Protein AF-R6WB51-F1 (afdb_monomer_lite)

Secondary structure (DSSP, 8-state):
--S-HHHHHHHHHHHHHHHHTT-SSS------PEEPTTHHHHHTTT--EEEETTTTEEEE-TTS-GGGHHHHHHHHHHHHTT--SHHHHHHHHHHHHHT-S-HHHHHHHHHHHHHHHHHHHHHH-HHHHHHHHHHTS-HHHHHHHHHHHHHHHTTSS-S-TTHHHHHHHHHHHHTT---TTTHHHHHHHHHHHHHHHH--

Foldseek 3Di:
DVDDLQVLLVQLLVLQVQLCVVDDLWDRDRDRAAEDPCLVVCVLLVDQWDQDPVVLHTYGRPLADPLQGLLSSQLSVRVSRVPQASLVSLLRSLSSQCSGPDVSSNSSSCLVLVVLLLVVCCVVPVVVSVVCVPPPDDPVSVVVVVVNVVSCPVSPDDDDPPPSCVCSVVVCVVSVVDDPPPSSVSSNVSVVVVVVVVVD

pLDDT: mean 85.46, std 18.03, range [28.81, 98.38]

Radius of gyration: 16.92 Å; chains: 1; bounding box: 44×40×45 Å

Sequence (200 aa):
MPCDYGTMATLINDAFDSYASGVDYISSFRSSPKPIALSEPMTYTHISGVYSFFTGEANINVNYPDFIVPFTMAHEMSHQRGIAREEEANMVAFLVCLNSNNPYVRYSGLSNVLSYVNSALYRADKELYKRFRNYYYPSELAKENSAYSLFFDKYRENVANNVTNAVNNSFLQSQGQSQGTKSYGLVVDLTVSYYKSLTQ

Structure (mmCIF, N/CA/C/O backbone):
data_AF-R6WB51-F1
#
_entry.id   AF-R6WB51-F1
#
loop_
_atom_site.group_PDB
_atom_site.id
_atom_site.type_symbol
_atom_site.label_atom_id
_atom_site.label_alt_id
_atom_site.label_comp_id
_atom_site.label_asym_id
_atom_site.label_entity_id
_atom_site.label_seq_id
_atom_site.pdbx_PDB_ins_code
_atom_site.Cartn_x
_atom_site.Cartn_y
_atom_site.Cartn_z
_atom_site.occupancy
_atom_site.B_iso_or_equiv
_atom_site.auth_seq_id
_atom_site.auth_comp_id
_atom_site.auth_asym_id
_atom_site.auth_atom_id
_atom_site.pdbx_PDB_model_num
ATOM 1 N N . MET A 1 1 ? -2.615 13.145 -6.582 1.00 73.94 1 MET A N 1
ATOM 2 C CA . MET A 1 1 ? -3.660 12.316 -5.949 1.00 73.94 1 MET A CA 1
ATOM 3 C C . MET A 1 1 ? -4.994 12.731 -6.547 1.00 73.94 1 MET A C 1
ATOM 5 O O . MET A 1 1 ? -5.157 13.928 -6.771 1.00 73.94 1 MET A O 1
ATOM 9 N N . PRO A 1 2 ? -5.932 11.813 -6.837 1.00 86.38 2 PRO A N 1
ATOM 10 C CA . PRO A 1 2 ? -7.214 12.159 -7.466 1.00 86.38 2 PRO A CA 1
ATOM 11 C C . PRO A 1 2 ? -8.190 12.894 -6.533 1.00 86.38 2 PRO A C 1
ATOM 13 O O . PRO A 1 2 ? -9.202 13.409 -6.996 1.00 86.38 2 PRO A O 1
ATOM 16 N N . CYS A 1 3 ? -7.907 12.932 -5.232 1.00 92.00 3 CYS A N 1
ATOM 17 C CA . CYS A 1 3 ? -8.676 13.651 -4.222 1.00 92.00 3 CYS A CA 1
ATOM 18 C C . CYS A 1 3 ? -7.742 14.199 -3.136 1.00 92.00 3 CYS A C 1
ATOM 20 O O . CYS A 1 3 ? -6.545 13.897 -3.126 1.00 92.00 3 CYS A O 1
ATOM 22 N N . ASP A 1 4 ? -8.284 14.998 -2.218 1.00 94.88 4 ASP A N 1
ATOM 23 C CA . ASP A 1 4 ? -7.558 15.426 -1.026 1.00 94.88 4 ASP A CA 1
ATOM 24 C C . ASP A 1 4 ? -7.334 14.259 -0.044 1.00 94.88 4 ASP A C 1
ATOM 26 O O . ASP A 1 4 ? -7.953 13.194 -0.131 1.00 94.88 4 ASP A O 1
ATOM 30 N N . TYR A 1 5 ? -6.431 14.479 0.911 1.00 95.00 5 TYR A N 1
ATOM 31 C CA . TYR A 1 5 ? -6.014 13.473 1.885 1.00 95.00 5 TYR A CA 1
ATOM 32 C C . TYR A 1 5 ? -7.160 13.003 2.800 1.00 95.00 5 TYR A C 1
ATOM 34 O O . TYR A 1 5 ? -7.243 11.818 3.119 1.00 95.00 5 TYR A O 1
ATOM 42 N N . GLY A 1 6 ? -8.062 13.906 3.204 1.00 96.38 6 GLY A N 1
ATOM 43 C CA . GLY A 1 6 ? -9.206 13.562 4.050 1.00 96.38 6 GLY A CA 1
ATOM 44 C C . GLY A 1 6 ? -10.206 12.682 3.306 1.00 96.38 6 GLY A C 1
ATOM 45 O O . GLY A 1 6 ? -10.645 11.660 3.831 1.00 96.38 6 GLY A O 1
ATOM 46 N N . THR A 1 7 ? -10.487 13.016 2.045 1.00 97.06 7 THR A N 1
ATOM 47 C CA . THR A 1 7 ? -11.290 12.165 1.158 1.00 97.06 7 THR A CA 1
ATOM 48 C C . THR A 1 7 ? -10.642 10.794 0.963 1.00 97.06 7 THR A C 1
ATOM 50 O O . THR A 1 7 ? -11.336 9.782 1.047 1.00 97.06 7 THR A O 1
ATOM 53 N N . MET A 1 8 ? -9.317 10.725 0.780 1.00 97.56 8 MET A N 1
ATOM 54 C CA . MET A 1 8 ? -8.607 9.443 0.684 1.00 97.56 8 MET A CA 1
ATOM 55 C C . MET A 1 8 ? -8.776 8.601 1.956 1.00 97.56 8 MET A C 1
ATOM 57 O O . MET A 1 8 ? -9.105 7.421 1.868 1.00 97.56 8 MET A O 1
ATOM 61 N N . ALA A 1 9 ? -8.635 9.206 3.138 1.00 97.50 9 ALA A N 1
ATOM 62 C CA . ALA A 1 9 ? -8.863 8.517 4.408 1.00 97.50 9 ALA A CA 1
ATOM 63 C C . ALA A 1 9 ? -10.297 7.987 4.536 1.00 97.50 9 ALA A C 1
ATOM 65 O O . ALA A 1 9 ? -10.498 6.858 4.987 1.00 97.50 9 ALA A O 1
ATOM 66 N N . THR A 1 10 ? -11.302 8.748 4.098 1.00 97.94 10 THR A N 1
ATOM 67 C CA . THR A 1 10 ? -12.692 8.269 4.047 1.00 97.94 10 THR A CA 1
ATOM 68 C C . THR A 1 10 ? -12.830 7.049 3.141 1.00 97.94 10 THR A C 1
ATOM 70 O O . THR A 1 10 ? -13.406 6.054 3.573 1.00 97.94 10 THR A O 1
ATOM 73 N N . LEU A 1 11 ? -12.237 7.078 1.942 1.00 98.00 11 LEU A N 1
ATOM 74 C CA . LEU A 1 11 ? -12.280 5.957 0.997 1.00 98.00 11 LEU A CA 1
ATOM 75 C C . LEU A 1 11 ? -11.626 4.684 1.551 1.00 98.00 11 LEU A C 1
ATOM 77 O O . LEU A 1 11 ? -12.129 3.589 1.305 1.00 98.00 11 LEU A O 1
ATOM 81 N N . ILE A 1 12 ? -10.522 4.809 2.295 1.00 98.12 12 ILE A N 1
ATOM 82 C CA . ILE A 1 12 ? -9.878 3.656 2.940 1.00 98.12 12 ILE A CA 1
ATOM 83 C C . ILE A 1 12 ? -10.724 3.129 4.102 1.00 98.12 12 ILE A C 1
ATOM 85 O O . ILE A 1 12 ? -10.864 1.917 4.242 1.00 98.12 12 ILE A O 1
ATOM 89 N N . ASN A 1 13 ? -11.346 4.000 4.900 1.00 98.00 13 ASN A N 1
ATOM 90 C CA . ASN A 1 13 ? -12.285 3.553 5.931 1.00 98.00 13 ASN A CA 1
ATOM 91 C C . ASN A 1 13 ? -13.498 2.826 5.334 1.00 98.00 13 ASN A C 1
ATOM 93 O O . ASN A 1 13 ? -13.850 1.765 5.831 1.00 98.00 13 ASN A O 1
ATOM 97 N N . ASP A 1 14 ? -14.090 3.338 4.249 1.00 97.81 14 ASP A N 1
ATOM 98 C CA . ASP A 1 14 ? -15.203 2.665 3.560 1.00 97.81 14 ASP A CA 1
ATOM 99 C C . ASP A 1 14 ? -14.779 1.295 3.009 1.00 97.81 14 ASP A C 1
ATOM 101 O O . ASP A 1 14 ? -15.536 0.326 3.062 1.00 97.81 14 ASP A O 1
ATOM 105 N N . ALA A 1 15 ? -13.548 1.195 2.500 1.00 97.69 15 ALA A N 1
ATOM 106 C CA . ALA A 1 15 ? -12.978 -0.067 2.047 1.00 97.69 15 ALA A CA 1
ATOM 107 C C . ALA A 1 15 ? -12.791 -1.064 3.206 1.00 97.69 15 ALA A C 1
ATOM 109 O O . ALA A 1 15 ? -13.095 -2.245 3.044 1.00 97.69 15 ALA A O 1
ATOM 110 N N . PHE A 1 16 ? -12.350 -0.594 4.379 1.00 97.75 16 PHE A N 1
ATOM 111 C CA . PHE A 1 16 ? -12.276 -1.409 5.592 1.00 97.75 16 PHE A CA 1
ATOM 112 C C . PHE A 1 16 ? -13.650 -1.854 6.076 1.00 97.75 16 PHE A C 1
ATOM 114 O O . PHE A 1 16 ? -13.799 -3.031 6.372 1.00 97.75 16 PHE A O 1
ATOM 121 N N . ASP A 1 17 ? -14.639 -0.960 6.134 1.00 96.12 17 ASP A N 1
ATOM 122 C CA . ASP A 1 17 ? -16.004 -1.300 6.552 1.00 96.12 17 ASP A CA 1
ATOM 123 C C . ASP A 1 17 ? -16.584 -2.388 5.626 1.00 96.12 17 ASP A C 1
ATOM 125 O O . ASP A 1 17 ? -17.131 -3.393 6.083 1.00 96.12 17 ASP A O 1
ATOM 129 N N . SER A 1 18 ? -16.380 -2.236 4.311 1.00 95.88 18 SER A N 1
ATOM 130 C CA . SER A 1 18 ? -16.775 -3.226 3.304 1.00 95.88 18 SER A CA 1
ATOM 131 C C . SER A 1 18 ? -16.056 -4.567 3.507 1.00 95.88 18 SER A C 1
ATOM 133 O O . SER A 1 18 ? -16.693 -5.618 3.529 1.00 95.88 18 SER A O 1
ATOM 135 N N . TYR A 1 19 ? -14.733 -4.548 3.692 1.00 96.69 19 TYR A N 1
ATOM 136 C CA . TYR A 1 19 ? -13.926 -5.758 3.867 1.00 96.69 19 TYR A CA 1
ATOM 137 C C . TYR A 1 19 ? -14.228 -6.493 5.182 1.00 96.69 19 TYR A C 1
ATOM 139 O O . TYR A 1 19 ? -14.469 -7.699 5.180 1.00 96.69 19 TYR A O 1
ATOM 147 N N . ALA A 1 20 ? -14.270 -5.762 6.296 1.00 95.81 20 ALA A N 1
ATOM 148 C CA . ALA A 1 20 ? -14.526 -6.293 7.631 1.00 95.81 20 ALA A CA 1
ATOM 149 C C . ALA A 1 20 ? -15.933 -6.896 7.761 1.00 95.81 20 ALA A C 1
ATOM 151 O O . ALA A 1 20 ? -16.132 -7.788 8.575 1.00 95.81 20 ALA A O 1
ATOM 152 N N . SER A 1 21 ? -16.900 -6.477 6.934 1.00 95.06 21 SER A N 1
ATOM 153 C CA . SER A 1 21 ? -18.234 -7.096 6.904 1.00 95.06 21 SER A CA 1
ATOM 154 C C . SER A 1 21 ? -18.232 -8.562 6.439 1.00 95.06 21 SER A C 1
ATOM 156 O O . SER A 1 21 ? -19.181 -9.293 6.722 1.00 95.06 21 SER A O 1
ATOM 158 N N . GLY A 1 22 ? -17.179 -8.995 5.734 1.00 94.00 22 GLY A N 1
ATOM 159 C CA . GLY A 1 22 ? -17.053 -10.343 5.175 1.00 94.00 22 GLY A CA 1
ATOM 160 C C . GLY A 1 22 ? -16.115 -11.281 5.939 1.00 94.00 22 GLY A C 1
ATOM 161 O O . GLY A 1 22 ? -15.938 -12.418 5.503 1.00 94.00 22 GLY A O 1
ATOM 162 N N . VAL A 1 23 ? -15.491 -10.834 7.035 1.00 94.19 23 VAL A N 1
ATOM 163 C CA . VAL A 1 23 ? -14.495 -11.609 7.799 1.00 94.19 23 VAL A CA 1
ATOM 164 C C . VAL A 1 23 ? -14.667 -11.404 9.309 1.00 94.19 23 VAL A C 1
ATOM 166 O O . VAL A 1 23 ? -15.217 -10.400 9.741 1.00 94.19 23 VAL A O 1
ATOM 169 N N . ASP A 1 24 ? -14.177 -12.332 10.131 1.00 93.62 24 ASP A N 1
ATOM 170 C CA . ASP A 1 24 ? -14.342 -12.314 11.597 1.00 93.62 24 ASP A CA 1
ATOM 171 C C . ASP A 1 24 ? -13.052 -12.006 12.382 1.00 93.62 24 ASP A C 1
ATOM 173 O O . ASP A 1 24 ? -13.079 -11.897 13.607 1.00 93.62 24 ASP A O 1
ATOM 177 N N . TYR A 1 25 ? -11.922 -11.837 11.692 1.00 91.44 25 TYR A N 1
ATOM 178 C CA . TYR A 1 25 ? -10.605 -11.687 12.319 1.00 91.44 25 TYR A CA 1
ATOM 179 C C . TYR A 1 25 ? -10.092 -10.242 12.396 1.00 91.44 25 TYR A C 1
ATOM 181 O O . TYR A 1 25 ? -9.013 -10.011 12.944 1.00 91.44 25 TYR A O 1
ATOM 189 N N . ILE A 1 26 ? -10.821 -9.265 11.841 1.00 93.00 26 ILE A N 1
ATOM 190 C CA . ILE A 1 26 ? -10.406 -7.858 11.836 1.00 93.00 26 ILE A CA 1
ATOM 191 C C . ILE A 1 26 ? -11.494 -6.942 12.397 1.00 93.00 26 ILE A C 1
ATOM 193 O O . ILE A 1 26 ? -12.666 -7.037 12.041 1.00 93.00 26 ILE A O 1
ATOM 197 N N . SER A 1 27 ? -11.096 -6.023 13.276 1.00 88.56 27 SER A N 1
ATOM 198 C CA . SER A 1 27 ? -12.014 -5.069 13.900 1.00 88.56 27 SER A CA 1
ATOM 199 C C . SER A 1 27 ? -12.478 -3.988 12.921 1.00 88.56 27 SER A C 1
ATOM 201 O O . SER A 1 27 ? -11.669 -3.387 12.207 1.00 88.56 27 SER A O 1
ATOM 203 N N . SER A 1 28 ? -13.773 -3.665 12.963 1.00 86.56 28 SER A N 1
ATOM 204 C CA . SER A 1 28 ? -14.348 -2.529 12.239 1.00 86.56 28 SER A CA 1
ATOM 205 C C . SER A 1 28 ? -14.382 -1.296 13.140 1.00 86.56 28 SER A C 1
ATOM 207 O O . SER A 1 28 ? -15.149 -1.221 14.097 1.00 86.56 28 SER A O 1
ATOM 209 N N . PHE A 1 29 ? -13.542 -0.315 12.835 1.00 94.06 29 PHE A N 1
ATOM 210 C CA . PHE A 1 29 ? -13.639 1.042 13.367 1.00 94.06 29 PHE A CA 1
ATOM 211 C C . PHE A 1 29 ? -13.084 2.010 12.333 1.00 94.06 29 PHE A C 1
ATOM 213 O O . PHE A 1 29 ? -12.277 1.619 11.491 1.00 94.06 29 PHE A O 1
ATOM 220 N N . ARG A 1 30 ? -13.492 3.277 12.397 1.00 95.25 30 ARG A N 1
ATOM 221 C CA . ARG A 1 30 ? -12.955 4.309 11.507 1.00 95.25 30 ARG A CA 1
ATOM 222 C C . ARG A 1 30 ? -11.799 5.030 12.187 1.00 95.25 30 ARG A C 1
ATOM 224 O O . ARG A 1 30 ? -11.867 5.321 13.380 1.00 95.25 30 ARG A O 1
ATOM 231 N N . SER A 1 31 ? -10.741 5.315 11.439 1.00 93.31 31 SER A N 1
ATOM 232 C CA . SER A 1 31 ? -9.590 6.079 11.922 1.00 93.31 31 SER A CA 1
ATOM 233 C C . SER A 1 31 ? -9.247 7.215 10.965 1.00 93.31 31 SER A C 1
ATOM 235 O O . SER A 1 31 ? -9.589 7.179 9.785 1.00 93.31 31 SER A O 1
ATOM 237 N N . SER A 1 32 ? -8.565 8.236 11.480 1.00 94.44 32 SER A N 1
ATOM 238 C CA . SER A 1 32 ? -8.050 9.352 10.682 1.00 94.44 32 SER A CA 1
ATOM 239 C C . SER A 1 32 ? -6.522 9.289 10.680 1.00 94.44 32 SER A C 1
ATOM 241 O O . SER A 1 32 ? -5.902 9.882 11.568 1.00 94.44 32 SER A O 1
ATOM 243 N N . PRO A 1 33 ? -5.897 8.549 9.741 1.00 96.19 33 PRO A N 1
ATOM 244 C CA . PRO A 1 33 ? -4.443 8.486 9.630 1.00 96.19 33 PRO A CA 1
ATOM 245 C C . PRO A 1 33 ? -3.868 9.890 9.483 1.00 96.19 33 PRO A C 1
ATOM 247 O O . PRO A 1 33 ? -4.396 10.692 8.714 1.00 96.19 33 PRO A O 1
ATOM 250 N N . LYS A 1 34 ? -2.789 10.215 10.190 1.00 97.19 34 LYS A N 1
ATOM 251 C CA . LYS A 1 34 ? -2.235 11.577 10.185 1.00 97.19 34 LYS A CA 1
ATOM 252 C C . LYS A 1 34 ? -1.148 11.738 9.122 1.00 97.19 34 LYS A C 1
ATOM 254 O O . LYS A 1 34 ? -0.274 10.877 9.036 1.00 97.19 34 LYS A O 1
ATOM 259 N N . PRO A 1 35 ? -1.131 12.842 8.361 1.00 96.81 35 PRO A N 1
ATOM 260 C CA . PRO A 1 35 ? 0.007 13.144 7.507 1.00 96.81 35 PRO A CA 1
ATOM 261 C C . PRO A 1 35 ? 1.233 13.461 8.372 1.00 96.81 35 PRO A C 1
ATOM 263 O O . PRO A 1 35 ? 1.144 14.200 9.355 1.00 96.81 35 PRO A O 1
ATOM 266 N N . ILE A 1 36 ? 2.392 12.919 8.008 1.00 95.06 36 ILE A N 1
ATOM 267 C CA . ILE A 1 36 ? 3.643 13.178 8.723 1.00 95.06 36 ILE A CA 1
ATOM 268 C C . ILE A 1 36 ? 4.149 14.574 8.353 1.00 95.06 36 ILE A C 1
ATOM 270 O O . ILE A 1 36 ? 4.449 14.844 7.190 1.00 95.06 36 ILE A O 1
ATOM 274 N N . ALA A 1 37 ? 4.296 15.463 9.340 1.00 93.62 37 ALA A N 1
ATOM 275 C CA . ALA A 1 37 ? 4.762 16.836 9.109 1.00 93.62 37 ALA A CA 1
ATOM 276 C C . ALA A 1 37 ? 6.154 16.894 8.445 1.00 93.62 37 ALA A C 1
ATOM 278 O O . ALA A 1 37 ? 6.419 17.765 7.623 1.00 93.62 37 ALA A O 1
ATOM 279 N N . LEU A 1 38 ? 7.028 15.932 8.759 1.00 92.69 38 LEU A N 1
ATOM 280 C CA . LEU A 1 38 ? 8.380 15.797 8.203 1.00 92.69 38 LEU A CA 1
ATOM 281 C C . LEU A 1 38 ? 8.459 14.721 7.103 1.00 92.69 38 LEU A C 1
ATOM 283 O O . LEU A 1 38 ? 9.425 13.964 7.037 1.00 92.69 38 LEU A O 1
ATOM 287 N N . SER A 1 39 ? 7.443 14.647 6.237 1.00 93.69 39 SER A N 1
ATOM 288 C CA . SER A 1 39 ? 7.338 13.635 5.171 1.00 93.69 39 SER A CA 1
ATOM 289 C C . SER A 1 39 ? 8.535 13.626 4.207 1.00 93.69 39 SER A C 1
ATOM 291 O O . SER A 1 39 ? 9.084 12.567 3.903 1.00 93.69 39 SER A O 1
ATOM 293 N N . GLU A 1 40 ? 9.002 14.791 3.745 1.00 93.06 40 GLU A N 1
ATOM 294 C CA . GLU A 1 40 ? 10.168 14.845 2.851 1.00 93.06 40 GLU A CA 1
ATOM 295 C C . GLU A 1 40 ? 11.464 14.375 3.541 1.00 93.06 40 GLU A C 1
ATOM 297 O O . GLU A 1 40 ? 12.091 13.457 3.010 1.00 93.06 40 GLU A O 1
ATOM 302 N N . PRO A 1 41 ? 11.844 14.884 4.733 1.00 89.81 41 PRO A N 1
ATOM 303 C CA . PRO A 1 41 ? 12.968 14.332 5.492 1.00 89.81 41 PRO A CA 1
ATOM 304 C C . PRO A 1 41 ? 12.868 12.820 5.727 1.00 89.81 41 PRO A C 1
ATOM 306 O O . PRO A 1 41 ? 13.854 12.105 5.584 1.00 89.81 41 PRO A O 1
ATOM 309 N N . MET A 1 42 ? 11.674 12.314 6.033 1.00 85.44 42 MET A N 1
ATOM 310 C CA . MET A 1 42 ? 11.436 10.885 6.235 1.00 85.44 42 MET A CA 1
ATOM 311 C C . MET A 1 42 ? 11.554 10.059 4.950 1.00 85.44 42 MET A C 1
ATOM 313 O O . MET A 1 42 ? 11.847 8.872 4.993 1.00 85.44 42 MET A O 1
ATOM 317 N N . THR A 1 43 ? 11.374 10.664 3.779 1.00 87.38 43 THR A N 1
ATOM 318 C CA . THR A 1 43 ? 11.502 9.943 2.504 1.00 87.38 43 THR A CA 1
ATOM 319 C C . THR A 1 43 ? 12.930 9.439 2.273 1.00 87.38 43 THR A C 1
ATOM 321 O O . THR A 1 43 ? 13.104 8.386 1.663 1.00 87.38 43 THR A O 1
ATOM 324 N N . TYR A 1 44 ? 13.939 10.101 2.852 1.00 82.25 44 TYR A N 1
ATOM 325 C CA . TYR A 1 44 ? 15.331 9.635 2.844 1.00 82.25 44 TYR A CA 1
ATOM 326 C C . TYR A 1 44 ? 15.550 8.301 3.578 1.00 82.25 44 TYR A C 1
ATOM 328 O O . TYR A 1 44 ? 16.554 7.636 3.340 1.00 82.25 44 TYR A O 1
ATOM 336 N N . THR A 1 45 ? 14.635 7.882 4.459 1.00 80.81 45 THR A N 1
ATOM 337 C CA . THR A 1 45 ? 14.715 6.573 5.130 1.00 80.81 45 THR A CA 1
ATOM 338 C C . THR A 1 45 ? 13.966 5.475 4.377 1.00 80.81 45 THR A C 1
ATOM 340 O O . THR A 1 45 ? 13.965 4.333 4.825 1.00 80.81 45 THR A O 1
ATOM 343 N N . HIS A 1 46 ? 13.321 5.802 3.252 1.00 80.88 46 HIS A N 1
ATOM 344 C CA . HIS A 1 46 ? 12.442 4.899 2.506 1.00 80.88 46 HIS A CA 1
ATOM 345 C C . HIS A 1 46 ? 11.253 4.347 3.319 1.00 80.88 46 HIS A C 1
ATOM 347 O O . HIS A 1 46 ? 10.699 3.302 2.985 1.00 80.88 46 HIS A O 1
ATOM 353 N N . ILE A 1 47 ? 10.803 5.081 4.344 1.00 83.44 47 ILE A N 1
ATOM 354 C CA . ILE A 1 47 ? 9.597 4.740 5.108 1.00 83.44 47 ILE A CA 1
ATOM 355 C C . ILE A 1 47 ? 8.393 5.494 4.523 1.00 83.44 47 ILE A C 1
ATOM 357 O O . ILE A 1 47 ? 8.394 6.729 4.450 1.00 83.44 47 ILE A O 1
ATOM 361 N N . SER A 1 48 ? 7.373 4.748 4.088 1.00 89.44 48 SER A N 1
ATOM 362 C CA . SER A 1 48 ? 6.142 5.304 3.498 1.00 89.44 48 SER A CA 1
ATOM 363 C C . SER A 1 48 ? 5.040 5.569 4.533 1.00 89.44 48 SER A C 1
ATOM 365 O O . SER A 1 48 ? 4.214 6.460 4.346 1.00 89.44 48 SER A O 1
ATOM 367 N N . GLY A 1 49 ? 5.053 4.857 5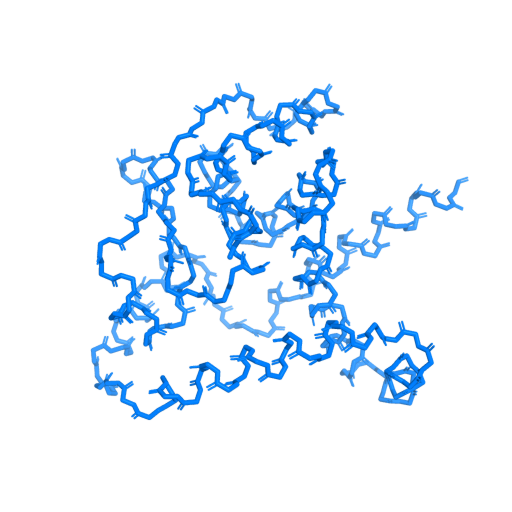.656 1.00 92.69 49 GLY A N 1
ATOM 368 C CA . GLY A 1 49 ? 4.089 4.994 6.739 1.00 92.69 49 GLY A CA 1
ATOM 369 C C . GLY A 1 49 ? 4.655 4.441 8.042 1.00 92.69 49 GLY A C 1
ATOM 370 O O . GLY A 1 49 ? 5.677 3.755 8.039 1.00 92.69 49 GLY A O 1
ATOM 371 N N . VAL A 1 50 ? 4.043 4.835 9.158 1.00 92.06 50 VAL A N 1
ATOM 372 C CA . VAL A 1 50 ? 4.366 4.328 10.494 1.00 92.06 50 VAL A CA 1
ATOM 373 C C . VAL A 1 50 ? 3.105 4.214 11.328 1.00 92.06 50 VAL A C 1
ATOM 375 O O . VAL A 1 50 ? 2.409 5.203 11.566 1.00 92.06 50 VAL A O 1
ATOM 378 N N . TYR A 1 51 ? 2.881 3.030 11.873 1.00 93.44 51 TYR A N 1
ATOM 379 C CA . TYR A 1 51 ? 1.993 2.812 12.993 1.00 93.44 51 TYR A CA 1
ATOM 380 C C . TYR A 1 51 ? 2.737 3.022 14.315 1.00 93.44 51 TYR A C 1
ATOM 382 O O . TYR A 1 51 ? 3.678 2.307 14.663 1.00 93.44 51 TYR A O 1
ATOM 390 N N . SER A 1 52 ? 2.298 4.017 15.083 1.00 89.69 52 SER A N 1
ATOM 391 C CA . SER A 1 52 ? 2.855 4.323 16.398 1.00 89.69 52 SER A CA 1
ATOM 392 C C . SER A 1 52 ? 2.179 3.476 17.478 1.00 89.69 52 SER A C 1
ATOM 394 O O . SER A 1 52 ? 1.121 3.846 17.981 1.00 89.69 52 SER A O 1
ATOM 396 N N . PHE A 1 53 ? 2.807 2.366 17.885 1.00 83.81 53 PHE A N 1
ATOM 397 C CA . PHE A 1 53 ? 2.248 1.421 18.870 1.00 83.81 53 PHE A CA 1
ATOM 398 C C . PHE A 1 53 ? 1.768 2.085 20.174 1.00 83.81 53 PHE A C 1
ATOM 400 O O . PHE A 1 53 ? 0.691 1.768 20.667 1.00 83.81 53 PHE A O 1
ATOM 407 N N . PHE A 1 54 ? 2.537 3.033 20.722 1.00 84.12 54 PHE A N 1
ATOM 408 C CA . PHE A 1 54 ? 2.201 3.690 21.993 1.00 84.12 54 PHE A CA 1
ATOM 409 C C . PHE A 1 54 ? 0.977 4.609 21.920 1.00 84.12 54 PHE A C 1
ATOM 411 O O . PHE A 1 54 ? 0.316 4.816 22.934 1.00 84.12 54 PHE A O 1
ATOM 418 N N . THR A 1 55 ? 0.686 5.184 20.752 1.00 90.06 55 THR A N 1
ATOM 419 C CA . THR A 1 55 ? -0.434 6.121 20.564 1.00 90.06 55 THR A CA 1
ATOM 420 C C . THR A 1 55 ? -1.591 5.508 19.779 1.00 90.06 55 THR A C 1
ATOM 422 O O . THR A 1 55 ? -2.672 6.087 19.739 1.00 90.06 55 THR A O 1
ATOM 425 N N . GLY A 1 56 ? -1.385 4.346 19.156 1.00 90.75 56 GLY A N 1
ATOM 426 C CA . GLY A 1 56 ? -2.357 3.707 18.275 1.00 90.75 56 GLY A CA 1
ATOM 427 C C . GLY A 1 56 ? -2.574 4.463 16.961 1.00 90.75 56 GLY A C 1
ATOM 428 O O . GLY A 1 56 ? -3.583 4.248 16.291 1.00 90.75 56 GLY A O 1
ATOM 429 N N . GLU A 1 57 ? -1.675 5.374 16.578 1.00 94.06 57 GLU A N 1
ATOM 430 C CA . GLU A 1 57 ? -1.871 6.266 15.432 1.00 94.06 57 GLU A CA 1
ATOM 431 C C . GLU A 1 57 ? -1.170 5.748 14.173 1.00 94.06 57 GLU A C 1
ATOM 433 O O . GLU A 1 57 ? 0.041 5.546 14.171 1.00 94.06 57 GLU A O 1
ATOM 438 N N . ALA A 1 58 ? -1.922 5.597 13.080 1.00 96.25 58 ALA A N 1
ATOM 439 C CA . ALA A 1 58 ? -1.363 5.461 11.739 1.00 96.25 58 ALA A CA 1
ATOM 440 C C . ALA A 1 58 ? -0.887 6.829 11.237 1.00 96.25 58 ALA A C 1
ATOM 442 O O . ALA A 1 58 ? -1.628 7.821 11.286 1.00 96.25 58 ALA A O 1
ATOM 443 N N . ASN A 1 59 ? 0.346 6.901 10.750 1.00 96.56 59 ASN A N 1
ATOM 444 C CA . ASN A 1 59 ? 0.942 8.113 10.209 1.00 96.56 59 ASN A CA 1
ATOM 445 C C . ASN A 1 59 ? 1.471 7.847 8.800 1.00 96.56 59 ASN A C 1
ATOM 447 O O . ASN A 1 59 ? 2.174 6.869 8.576 1.00 96.56 59 ASN A O 1
ATOM 451 N N . ILE A 1 60 ? 1.138 8.716 7.849 1.00 97.31 60 ILE A N 1
ATOM 452 C CA . ILE A 1 60 ? 1.401 8.496 6.425 1.00 97.31 60 ILE A CA 1
ATOM 453 C C . ILE A 1 60 ? 2.396 9.529 5.912 1.00 97.31 60 ILE A C 1
ATOM 455 O O . ILE A 1 60 ? 2.224 10.734 6.120 1.00 97.31 60 ILE A O 1
ATOM 459 N N . ASN A 1 61 ? 3.429 9.064 5.213 1.00 94.69 61 ASN A N 1
ATOM 460 C CA . ASN A 1 61 ? 4.348 9.927 4.490 1.00 94.69 61 ASN A CA 1
ATOM 461 C C . ASN A 1 61 ? 3.661 10.438 3.216 1.00 94.69 61 ASN A C 1
ATOM 463 O O . ASN A 1 61 ? 3.484 9.707 2.242 1.00 94.69 61 ASN A O 1
ATOM 467 N N . VAL A 1 62 ? 3.284 11.716 3.214 1.00 94.94 62 VAL A N 1
ATOM 468 C CA . VAL A 1 62 ? 2.547 12.345 2.105 1.00 94.94 62 VAL A CA 1
ATOM 469 C C . VAL A 1 62 ? 3.451 12.892 0.998 1.00 94.94 62 VAL A C 1
ATOM 471 O O . VAL A 1 62 ? 2.959 13.525 0.069 1.00 94.94 62 VAL A O 1
ATOM 474 N N . ASN A 1 63 ? 4.764 12.662 1.083 1.00 95.00 63 ASN A N 1
ATOM 475 C CA . ASN A 1 63 ? 5.719 13.053 0.046 1.00 95.00 63 ASN A CA 1
ATOM 476 C C . ASN A 1 63 ? 5.906 11.963 -1.028 1.00 95.00 63 ASN A C 1
ATOM 478 O O . ASN A 1 63 ? 6.429 12.255 -2.097 1.00 95.00 63 ASN A O 1
ATOM 482 N N . TYR A 1 64 ? 5.476 10.721 -0.772 1.00 92.56 64 TYR A N 1
ATOM 483 C CA . TYR A 1 64 ? 5.539 9.633 -1.755 1.00 92.56 64 TYR A CA 1
ATOM 484 C C . TYR A 1 64 ? 4.650 9.906 -2.982 1.00 92.56 64 TYR A C 1
ATOM 486 O O . TYR A 1 64 ? 3.645 10.614 -2.864 1.00 92.56 64 TYR A O 1
ATOM 494 N N . PRO A 1 65 ? 4.960 9.300 -4.149 1.00 92.94 65 PRO A N 1
ATOM 495 C CA . PRO A 1 65 ? 4.051 9.290 -5.289 1.00 92.94 65 PRO A CA 1
ATOM 496 C C . PRO A 1 65 ? 2.644 8.846 -4.881 1.00 92.94 65 PRO A C 1
ATOM 498 O O . PRO A 1 65 ? 2.461 7.899 -4.114 1.00 92.94 65 PRO A O 1
ATOM 501 N N . ASP A 1 66 ? 1.644 9.548 -5.397 1.00 93.69 66 ASP A N 1
ATOM 502 C CA . ASP A 1 66 ? 0.269 9.480 -4.909 1.00 93.69 66 ASP A CA 1
ATOM 503 C C . ASP A 1 66 ? -0.366 8.086 -4.990 1.00 93.69 66 ASP A C 1
ATOM 505 O O . ASP A 1 66 ? -1.120 7.717 -4.093 1.00 93.69 66 ASP A O 1
ATOM 509 N N . PHE A 1 67 ? -0.028 7.294 -6.010 1.00 93.50 67 PHE A N 1
ATOM 510 C CA . PHE A 1 67 ? -0.563 5.946 -6.207 1.00 93.50 67 PHE A CA 1
ATOM 511 C C . PHE A 1 67 ? -0.118 4.947 -5.126 1.00 93.50 67 PHE A C 1
ATOM 513 O O . PHE A 1 67 ? -0.713 3.881 -5.004 1.00 93.50 67 PHE A O 1
ATOM 520 N N . ILE A 1 68 ? 0.890 5.280 -4.315 1.00 93.19 68 ILE A N 1
ATOM 521 C CA . ILE A 1 68 ? 1.351 4.457 -3.185 1.00 93.19 68 ILE A CA 1
ATOM 522 C C . ILE A 1 68 ? 0.533 4.733 -1.919 1.00 93.19 68 ILE A C 1
ATOM 524 O O . ILE A 1 68 ? 0.302 3.831 -1.115 1.00 93.19 68 ILE A O 1
ATOM 528 N N . VAL A 1 69 ? 0.051 5.968 -1.765 1.00 95.81 69 VAL A N 1
ATOM 529 C CA . VAL A 1 69 ? -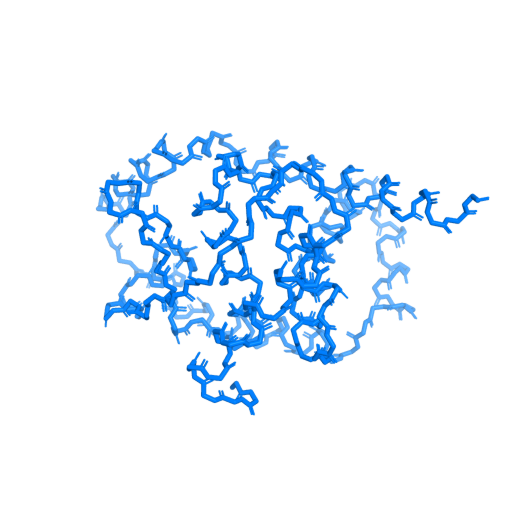0.591 6.459 -0.539 1.00 95.81 69 VAL A CA 1
ATOM 530 C C . VAL A 1 69 ? -1.799 5.617 -0.099 1.00 95.81 69 VAL A C 1
ATOM 532 O O . VAL A 1 69 ? -1.866 5.317 1.093 1.00 95.81 69 VAL A O 1
ATOM 535 N N . PRO A 1 70 ? -2.738 5.194 -0.977 1.00 97.81 70 PRO A N 1
ATOM 536 C CA . PRO A 1 70 ? -3.891 4.400 -0.547 1.00 97.81 70 PRO A CA 1
ATOM 537 C C . PRO A 1 70 ? -3.489 3.061 0.086 1.00 97.81 70 PRO A C 1
ATOM 539 O O . PRO A 1 70 ? -3.982 2.724 1.161 1.00 97.81 70 PRO A O 1
ATOM 542 N N . PHE A 1 71 ? -2.567 2.323 -0.543 1.00 97.69 71 PHE A N 1
ATOM 543 C CA . PHE A 1 71 ? -2.066 1.055 -0.013 1.00 97.69 71 PHE A CA 1
ATOM 544 C C . PHE A 1 71 ? -1.322 1.246 1.309 1.00 97.69 71 PHE A C 1
ATOM 546 O O . PHE A 1 71 ? -1.622 0.553 2.277 1.00 97.69 71 PHE A O 1
ATOM 553 N N . THR A 1 72 ? -0.404 2.215 1.386 1.00 97.12 72 THR A N 1
ATOM 554 C CA . THR A 1 72 ? 0.310 2.529 2.633 1.00 97.12 72 THR A CA 1
ATOM 555 C C . THR A 1 72 ? -0.664 2.898 3.750 1.00 97.12 72 THR A C 1
ATOM 557 O O . THR A 1 72 ? -0.529 2.435 4.877 1.00 97.12 72 THR A O 1
ATOM 560 N N . MET A 1 73 ? -1.695 3.685 3.445 1.00 98.25 73 MET A N 1
ATOM 561 C CA . MET A 1 73 ? -2.724 4.034 4.417 1.00 98.25 73 MET A CA 1
ATOM 562 C C . MET A 1 73 ? -3.484 2.805 4.914 1.00 98.25 73 MET A C 1
ATOM 564 O O . MET A 1 73 ? -3.654 2.653 6.122 1.00 98.25 73 MET A O 1
ATOM 568 N N . ALA A 1 74 ? -3.886 1.906 4.012 1.00 98.19 74 ALA A N 1
ATOM 569 C CA . ALA A 1 74 ? -4.532 0.652 4.385 1.00 98.19 74 ALA A CA 1
ATOM 570 C C . ALA A 1 74 ? -3.609 -0.263 5.214 1.00 98.19 74 ALA A C 1
ATOM 572 O O . ALA A 1 74 ? -4.068 -0.899 6.162 1.00 98.19 74 ALA A O 1
ATOM 573 N N . HIS A 1 75 ? -2.311 -0.290 4.908 1.00 97.56 75 HIS A N 1
ATOM 574 C CA . HIS A 1 75 ? -1.293 -1.037 5.647 1.00 97.56 75 HIS A CA 1
ATOM 575 C C . HIS A 1 75 ? -1.161 -0.538 7.091 1.00 97.56 75 HIS A C 1
ATOM 577 O O . HIS A 1 75 ? -1.411 -1.297 8.027 1.00 97.56 75 HIS A O 1
ATOM 583 N N . GLU A 1 76 ? -0.903 0.755 7.303 1.00 97.62 76 GLU A N 1
ATOM 584 C CA . GLU A 1 76 ? -0.770 1.296 8.664 1.00 97.62 76 GLU A CA 1
ATOM 585 C C . GLU A 1 76 ? -2.078 1.184 9.461 1.00 97.62 76 GLU A C 1
ATOM 587 O O . GLU A 1 76 ? -2.086 0.930 10.667 1.00 97.62 76 GLU A O 1
ATOM 592 N N . MET A 1 77 ? -3.220 1.320 8.786 1.00 97.75 77 MET A N 1
ATOM 593 C CA . MET A 1 77 ? -4.537 1.091 9.381 1.00 97.75 77 MET A CA 1
ATOM 594 C C . MET A 1 77 ? -4.799 -0.385 9.726 1.00 97.75 77 MET A C 1
ATOM 596 O O . MET A 1 77 ? -5.606 -0.661 10.619 1.00 97.75 77 MET A O 1
ATOM 600 N N . SER A 1 78 ? -4.131 -1.335 9.067 1.00 96.88 78 SER A N 1
ATOM 601 C CA . SER A 1 78 ? -4.182 -2.759 9.426 1.00 96.88 78 SER A CA 1
ATOM 602 C C . SER A 1 78 ? -3.447 -3.006 10.742 1.00 96.88 78 SER A C 1
ATOM 604 O O . SER A 1 78 ? -3.975 -3.694 11.618 1.00 96.88 78 SER A O 1
ATOM 606 N N . HIS A 1 79 ? -2.298 -2.356 10.948 1.00 95.62 79 HIS A N 1
ATOM 607 C CA . HIS A 1 79 ? -1.605 -2.376 12.237 1.00 95.62 79 HIS A CA 1
ATOM 608 C C . HIS A 1 79 ? -2.451 -1.778 13.366 1.00 95.62 79 HIS A C 1
ATOM 610 O O . HIS A 1 79 ? -2.534 -2.371 14.443 1.00 95.62 79 HIS A O 1
ATOM 616 N N . GLN A 1 80 ? -3.178 -0.679 13.110 1.00 95.12 80 GLN A N 1
ATOM 617 C CA . GLN A 1 80 ? -4.142 -0.131 14.081 1.00 95.12 80 GLN A CA 1
ATOM 618 C C . GLN A 1 80 ? -5.215 -1.152 14.498 1.00 95.12 80 GLN A C 1
ATOM 620 O O . GLN A 1 80 ? -5.755 -1.062 15.598 1.00 95.12 80 GLN A O 1
ATOM 625 N N . ARG A 1 81 ? -5.534 -2.123 13.632 1.00 94.75 81 ARG A N 1
ATOM 626 C CA . ARG A 1 81 ? -6.521 -3.189 13.875 1.00 94.75 81 ARG A CA 1
ATOM 627 C C . ARG A 1 81 ? -5.913 -4.456 14.482 1.00 94.75 81 ARG A C 1
ATOM 629 O O . ARG A 1 81 ? -6.608 -5.460 14.593 1.00 94.75 81 ARG A O 1
ATOM 636 N N . GLY A 1 82 ? -4.650 -4.407 14.906 1.00 93.06 82 GLY A N 1
ATOM 637 C CA . GLY A 1 82 ? -3.983 -5.500 15.615 1.00 93.06 82 GLY A CA 1
ATOM 638 C C . GLY A 1 82 ? -3.252 -6.498 14.718 1.00 93.06 82 GLY A C 1
ATOM 639 O O . GLY A 1 82 ? -2.731 -7.489 15.228 1.00 93.06 82 GLY A O 1
ATOM 640 N N . ILE A 1 83 ? -3.163 -6.247 13.409 1.00 93.62 83 ILE A N 1
ATOM 641 C CA . ILE A 1 83 ? -2.357 -7.073 12.505 1.00 93.62 83 ILE A CA 1
ATOM 642 C C . ILE A 1 83 ? -0.890 -6.698 12.700 1.00 93.62 83 ILE A C 1
ATOM 644 O O . ILE A 1 83 ? -0.432 -5.693 12.174 1.00 93.62 83 ILE A O 1
ATOM 648 N N . ALA A 1 84 ? -0.159 -7.456 13.516 1.00 89.94 84 ALA A N 1
ATOM 649 C CA . ALA A 1 84 ? 1.195 -7.080 13.928 1.00 89.94 84 ALA A CA 1
ATOM 650 C C . ALA A 1 84 ? 2.276 -7.410 12.887 1.00 89.94 84 ALA A C 1
ATOM 652 O O . ALA A 1 84 ? 3.284 -6.717 12.818 1.00 89.94 84 ALA A O 1
ATOM 653 N N . ARG A 1 85 ? 2.101 -8.481 12.104 1.00 89.44 85 ARG A N 1
ATOM 654 C CA . ARG A 1 85 ? 3.102 -8.909 11.119 1.00 89.44 85 ARG A CA 1
ATOM 655 C C . ARG A 1 85 ? 2.966 -8.114 9.830 1.00 89.44 85 ARG A C 1
ATOM 657 O O . ARG A 1 85 ? 1.884 -8.053 9.256 1.00 89.44 85 ARG A O 1
ATOM 664 N N . GLU A 1 86 ? 4.083 -7.591 9.346 1.00 86.50 86 GLU A N 1
ATOM 665 C CA . GLU A 1 86 ? 4.189 -6.813 8.107 1.00 86.50 86 GLU A CA 1
ATOM 666 C C . GLU A 1 86 ? 3.584 -7.528 6.893 1.00 86.50 86 GLU A C 1
ATOM 668 O O . GLU A 1 86 ? 2.885 -6.932 6.076 1.00 86.50 86 GLU A O 1
ATOM 673 N N . GLU A 1 87 ? 3.828 -8.829 6.747 1.00 85.81 87 GLU A N 1
ATOM 674 C CA . GLU A 1 87 ? 3.340 -9.606 5.607 1.00 85.81 87 GLU A CA 1
ATOM 675 C C . GLU A 1 87 ? 1.819 -9.798 5.652 1.00 85.81 87 GLU A C 1
ATOM 677 O O . GLU A 1 87 ? 1.154 -9.753 4.615 1.00 85.81 87 GLU A O 1
ATOM 682 N N . GLU A 1 88 ? 1.265 -9.969 6.853 1.00 91.56 88 GLU A N 1
ATOM 683 C CA . GLU A 1 88 ? -0.180 -10.048 7.078 1.00 91.56 88 GLU A CA 1
ATOM 684 C C . GLU A 1 88 ? -0.825 -8.669 6.877 1.00 91.56 88 GLU A C 1
ATOM 686 O O . GLU A 1 88 ? -1.863 -8.578 6.226 1.00 91.56 88 GLU A O 1
ATOM 691 N N . ALA A 1 89 ? -0.186 -7.587 7.337 1.00 94.00 89 ALA A N 1
ATOM 692 C CA . ALA A 1 89 ? -0.648 -6.216 7.121 1.00 94.00 89 ALA A CA 1
ATOM 693 C C . ALA A 1 89 ? -0.649 -5.846 5.631 1.00 94.00 89 ALA A C 1
ATOM 695 O O . ALA A 1 89 ? -1.623 -5.282 5.139 1.00 94.00 89 ALA A O 1
ATOM 696 N N . ASN A 1 90 ? 0.380 -6.247 4.877 1.00 93.38 90 ASN A N 1
ATOM 697 C CA . ASN A 1 90 ? 0.414 -6.107 3.420 1.00 93.38 90 ASN A CA 1
ATOM 698 C C . ASN A 1 90 ? -0.717 -6.886 2.734 1.00 93.38 90 ASN A C 1
ATOM 700 O O . ASN A 1 90 ? -1.344 -6.369 1.807 1.00 93.38 90 ASN A O 1
ATOM 704 N N . MET A 1 91 ? -1.000 -8.112 3.189 1.00 94.69 91 MET A N 1
ATOM 705 C CA . MET A 1 91 ? -2.099 -8.912 2.645 1.00 94.69 91 MET A CA 1
ATOM 706 C C . MET A 1 91 ? -3.465 -8.286 2.952 1.00 94.69 91 MET A C 1
ATOM 708 O O . MET A 1 91 ? -4.306 -8.176 2.061 1.00 94.69 91 MET A O 1
ATOM 712 N N . VAL A 1 92 ? -3.692 -7.833 4.185 1.00 96.25 92 VAL A N 1
ATOM 713 C CA . VAL A 1 92 ? -4.936 -7.153 4.571 1.00 96.25 92 VAL A CA 1
ATOM 714 C C . VAL A 1 92 ? -5.096 -5.849 3.794 1.00 96.25 92 VAL A C 1
ATOM 716 O O . VAL A 1 92 ? -6.166 -5.615 3.240 1.00 96.25 92 VAL A O 1
ATOM 719 N N . ALA A 1 93 ? -4.044 -5.036 3.670 1.00 97.12 93 ALA A N 1
ATOM 720 C CA . ALA A 1 93 ? -4.068 -3.806 2.882 1.00 97.12 93 ALA A CA 1
ATOM 721 C C . ALA A 1 93 ? -4.460 -4.070 1.425 1.00 97.12 93 ALA A C 1
ATOM 723 O O . ALA A 1 93 ? -5.311 -3.373 0.874 1.00 97.12 93 ALA A O 1
ATOM 724 N N . PHE A 1 94 ? -3.896 -5.116 0.815 1.00 97.06 94 PHE A N 1
ATOM 725 C CA . PHE A 1 94 ? -4.273 -5.552 -0.525 1.00 97.06 94 PHE A CA 1
ATOM 726 C C . PHE A 1 94 ? -5.759 -5.904 -0.622 1.00 97.06 94 PHE A C 1
ATOM 728 O O . PHE A 1 94 ? -6.446 -5.388 -1.505 1.00 97.06 94 PHE A O 1
ATOM 735 N N . LEU A 1 95 ? -6.259 -6.751 0.280 1.00 96.94 95 LEU A N 1
ATOM 736 C CA . LEU A 1 95 ? -7.651 -7.201 0.263 1.00 96.94 95 LEU A CA 1
ATOM 737 C C . LEU A 1 95 ? -8.629 -6.047 0.514 1.00 96.94 95 LEU A C 1
ATOM 739 O O . LEU A 1 95 ? -9.622 -5.921 -0.199 1.00 96.94 95 LEU A O 1
ATOM 743 N N . VAL A 1 96 ? -8.311 -5.153 1.452 1.00 97.75 96 VAL A N 1
ATOM 744 C CA . VAL A 1 96 ? -9.070 -3.923 1.714 1.00 97.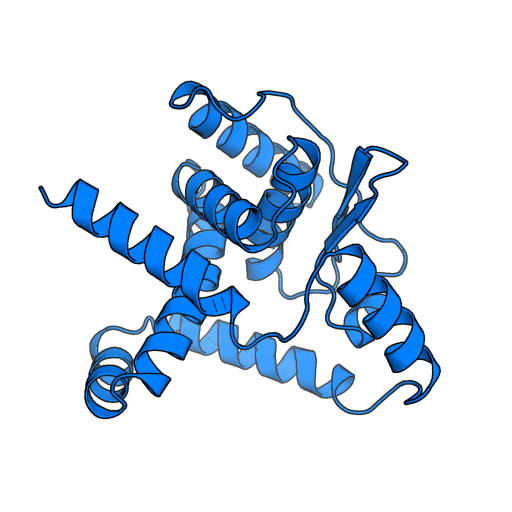75 96 VAL A CA 1
ATOM 745 C C . VAL A 1 96 ? -9.101 -3.045 0.467 1.00 97.75 96 VAL A C 1
ATOM 747 O O . VAL A 1 96 ? -10.178 -2.654 0.019 1.00 97.75 96 VAL A O 1
ATOM 750 N N . CYS A 1 97 ? -7.945 -2.772 -0.146 1.00 98.31 97 CYS A N 1
ATOM 751 C CA . CYS A 1 97 ? -7.884 -1.974 -1.365 1.00 98.31 97 CYS A CA 1
ATOM 752 C C . CYS A 1 97 ? -8.688 -2.607 -2.507 1.00 98.31 97 CYS A C 1
ATOM 754 O O . CYS A 1 97 ? -9.412 -1.892 -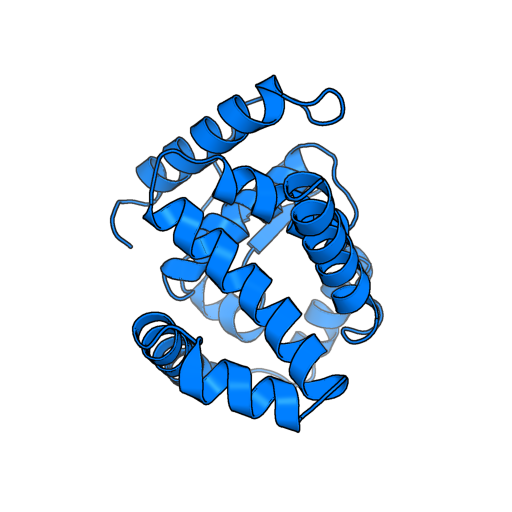3.199 1.00 98.31 97 CYS A O 1
ATOM 756 N N . LEU A 1 98 ? -8.594 -3.929 -2.691 1.00 96.94 98 LEU A N 1
ATOM 757 C CA . LEU A 1 98 ? -9.321 -4.678 -3.719 1.00 96.94 98 LEU A CA 1
ATOM 758 C C . LEU A 1 98 ? -10.843 -4.607 -3.521 1.00 96.94 98 LEU A C 1
ATOM 760 O O . LEU A 1 98 ? -11.581 -4.513 -4.502 1.00 96.94 98 LEU A O 1
ATOM 764 N N . ASN A 1 99 ? -11.298 -4.593 -2.265 1.00 95.62 99 ASN A N 1
ATOM 765 C CA . ASN A 1 99 ? -12.709 -4.530 -1.884 1.00 95.62 99 ASN A CA 1
ATOM 766 C C . ASN A 1 99 ? -13.292 -3.098 -1.895 1.00 95.62 99 ASN A C 1
ATOM 768 O O . ASN A 1 99 ? -14.459 -2.890 -1.559 1.00 95.62 99 ASN A O 1
ATOM 772 N N . SER A 1 100 ? -12.493 -2.095 -2.277 1.00 97.62 100 SER A N 1
ATOM 773 C CA . SER A 1 100 ? -12.949 -0.712 -2.424 1.00 97.62 100 SER A CA 1
ATOM 774 C C . SER A 1 100 ? -13.779 -0.511 -3.695 1.00 97.62 100 SER A C 1
ATOM 776 O O . SER A 1 100 ? -13.411 -0.953 -4.784 1.00 97.62 100 SER A O 1
ATOM 778 N N . ASN A 1 101 ? -14.849 0.281 -3.599 1.00 96.81 101 ASN A N 1
ATOM 779 C CA . ASN A 1 101 ? -15.607 0.735 -4.771 1.00 96.81 101 ASN A CA 1
ATOM 780 C C . ASN A 1 101 ? -14.838 1.769 -5.615 1.00 96.81 101 ASN A C 1
ATOM 782 O O . ASN A 1 101 ? -15.195 2.027 -6.766 1.00 96.81 101 ASN A O 1
ATOM 786 N N . ASN A 1 102 ? -13.770 2.366 -5.074 1.00 98.00 102 ASN A N 1
ATOM 787 C CA . ASN A 1 102 ? -12.986 3.366 -5.783 1.00 98.00 102 ASN A CA 1
ATOM 788 C C . ASN A 1 102 ? -11.911 2.699 -6.673 1.00 98.00 102 ASN A C 1
ATOM 790 O O . ASN A 1 102 ? -11.068 1.951 -6.172 1.00 98.00 102 ASN A O 1
ATOM 794 N N . PRO A 1 103 ? -11.890 2.958 -7.997 1.00 97.00 103 PRO A N 1
ATOM 795 C CA . PRO A 1 103 ? -10.915 2.347 -8.902 1.00 97.00 103 PRO A CA 1
ATOM 796 C C . PRO A 1 103 ? -9.464 2.740 -8.602 1.00 97.00 103 PRO A C 1
ATOM 798 O O . PRO A 1 103 ? -8.583 1.915 -8.805 1.00 97.00 103 PRO A O 1
ATOM 801 N N . TYR A 1 104 ? -9.201 3.941 -8.084 1.00 97.06 104 TYR A N 1
ATOM 802 C CA . TYR A 1 104 ? -7.845 4.375 -7.741 1.00 97.06 104 TYR A CA 1
ATOM 803 C C . TYR A 1 104 ? -7.304 3.670 -6.489 1.00 97.06 104 TYR A C 1
ATOM 805 O O . TYR A 1 104 ? -6.134 3.299 -6.439 1.00 97.06 104 TYR A O 1
ATOM 813 N N . VAL A 1 105 ? -8.164 3.417 -5.497 1.00 98.38 105 VAL A N 1
ATOM 814 C CA . VAL A 1 105 ? -7.794 2.626 -4.310 1.00 98.38 105 VAL A CA 1
ATOM 815 C C . VAL A 1 105 ? -7.476 1.182 -4.709 1.00 98.38 105 VAL A C 1
ATOM 817 O O . VAL A 1 105 ? -6.430 0.658 -4.328 1.00 98.38 105 VAL A O 1
ATOM 820 N N . ARG A 1 106 ? -8.325 0.561 -5.542 1.00 97.88 106 ARG A N 1
ATOM 821 C CA . ARG A 1 106 ? -8.062 -0.779 -6.100 1.00 97.88 106 ARG A CA 1
ATOM 822 C C . ARG A 1 106 ? -6.765 -0.816 -6.896 1.00 97.88 106 ARG A C 1
ATOM 824 O O . ARG A 1 106 ? -5.978 -1.745 -6.744 1.00 97.88 106 ARG A O 1
ATOM 831 N N . TYR A 1 107 ? -6.547 0.203 -7.722 1.00 96.88 107 TYR A N 1
ATOM 832 C CA . TYR A 1 107 ? -5.339 0.352 -8.517 1.00 96.88 107 TYR A CA 1
ATOM 833 C C . TYR A 1 107 ? -4.082 0.366 -7.640 1.00 96.88 107 TYR A C 1
ATOM 835 O O . TYR A 1 107 ? -3.194 -0.444 -7.876 1.00 96.88 107 TYR A O 1
ATOM 843 N N . SER A 1 108 ? -4.057 1.188 -6.586 1.00 97.12 108 SER A N 1
ATOM 844 C CA . SER A 1 108 ? -2.952 1.258 -5.620 1.00 97.12 108 SER A CA 1
ATOM 845 C C . SER A 1 108 ? -2.632 -0.098 -4.978 1.00 97.12 108 SER A C 1
ATOM 847 O O . SER A 1 108 ? -1.472 -0.518 -4.933 1.00 97.12 108 SER A O 1
ATOM 849 N N . GLY A 1 109 ? -3.663 -0.827 -4.531 1.00 96.19 109 GLY A N 1
ATOM 850 C CA . GLY A 1 109 ? -3.484 -2.157 -3.942 1.00 96.19 109 GLY A CA 1
ATOM 851 C C . GLY A 1 109 ? -2.944 -3.185 -4.936 1.00 96.19 109 GLY A C 1
ATOM 852 O O . GLY A 1 109 ? -2.002 -3.919 -4.632 1.00 96.19 109 GLY A O 1
ATOM 853 N N . LEU A 1 110 ? -3.497 -3.207 -6.151 1.00 95.38 110 LEU A N 1
ATOM 854 C CA . LEU A 1 110 ? -3.061 -4.105 -7.221 1.00 95.38 110 LEU A CA 1
ATOM 855 C C . LEU A 1 110 ? -1.637 -3.789 -7.691 1.00 95.38 110 LEU A C 1
ATOM 857 O O . LEU A 1 110 ? -0.847 -4.714 -7.880 1.00 95.38 110 LEU A O 1
ATOM 861 N N . SER A 1 111 ? -1.283 -2.511 -7.858 1.00 94.12 111 SER A N 1
ATOM 862 C CA . SER A 1 111 ? 0.054 -2.097 -8.294 1.00 94.12 111 SER A CA 1
ATOM 863 C C . SER A 1 111 ? 1.127 -2.484 -7.280 1.00 94.12 111 SER A C 1
ATOM 865 O O . SER A 1 111 ? 2.200 -2.951 -7.673 1.00 94.12 111 SER A O 1
ATOM 867 N N . ASN A 1 112 ? 0.834 -2.337 -5.982 1.00 91.00 112 ASN A N 1
ATOM 868 C CA . ASN A 1 112 ? 1.776 -2.667 -4.917 1.00 91.00 112 ASN A CA 1
ATOM 869 C C . ASN A 1 112 ? 2.035 -4.183 -4.853 1.00 91.00 112 ASN A C 1
ATOM 871 O O . ASN A 1 112 ? 3.177 -4.627 -4.983 1.00 91.00 112 ASN A O 1
ATOM 875 N N . VAL A 1 113 ? 0.974 -4.996 -4.806 1.00 90.75 113 VAL A N 1
ATOM 876 C CA . VAL A 1 113 ? 1.109 -6.463 -4.790 1.00 90.75 113 VAL A CA 1
ATOM 877 C C . VAL A 1 113 ? 1.723 -7.012 -6.074 1.00 90.75 113 VAL A C 1
ATOM 879 O O . VAL A 1 113 ? 2.557 -7.921 -6.020 1.00 90.75 113 VAL A O 1
ATOM 882 N N . LEU A 1 114 ? 1.390 -6.439 -7.234 1.00 91.44 114 LEU A N 1
ATOM 883 C CA . LEU A 1 114 ? 2.016 -6.836 -8.490 1.00 91.44 114 LEU A CA 1
ATOM 884 C C . LEU A 1 114 ? 3.533 -6.601 -8.463 1.00 91.44 114 LEU A C 1
ATOM 886 O O . LEU A 1 114 ? 4.264 -7.395 -9.049 1.00 91.44 114 LEU A O 1
ATOM 890 N N . SER A 1 115 ? 4.035 -5.585 -7.755 1.00 88.50 115 SER A N 1
ATOM 891 C CA . SER A 1 115 ? 5.479 -5.387 -7.563 1.00 88.50 115 SER A CA 1
ATOM 892 C C . SER A 1 115 ? 6.136 -6.570 -6.835 1.00 88.50 115 SER A C 1
ATOM 894 O O . SER A 1 115 ? 7.178 -7.070 -7.282 1.00 88.50 115 SER A O 1
ATOM 896 N N . TYR A 1 116 ? 5.502 -7.089 -5.773 1.00 86.31 116 TYR A N 1
ATOM 897 C CA . TYR A 1 116 ? 5.982 -8.275 -5.050 1.00 86.31 116 TYR A CA 1
ATOM 898 C C . TYR A 1 116 ? 5.975 -9.523 -5.933 1.00 86.31 116 TYR A C 1
ATOM 900 O O . TYR A 1 116 ? 6.999 -10.205 -6.053 1.00 86.31 116 TYR A O 1
ATOM 908 N N . VAL A 1 117 ? 4.852 -9.783 -6.611 1.00 90.38 117 VAL A N 1
ATOM 909 C CA . VAL A 1 117 ? 4.689 -10.942 -7.502 1.00 90.38 117 VAL A CA 1
ATOM 910 C C . VAL A 1 117 ? 5.669 -10.872 -8.672 1.00 90.38 117 VAL A C 1
ATOM 912 O O . VAL A 1 117 ? 6.336 -11.855 -8.977 1.00 90.38 117 VAL A O 1
ATOM 915 N N . ASN A 1 118 ? 5.826 -9.706 -9.299 1.00 89.19 118 ASN A N 1
ATOM 916 C CA . ASN A 1 118 ? 6.734 -9.499 -10.425 1.00 89.19 118 ASN A CA 1
ATOM 917 C C . ASN A 1 118 ? 8.203 -9.697 -10.012 1.00 89.19 118 ASN A C 1
ATOM 919 O O . ASN A 1 118 ? 8.981 -10.307 -10.746 1.00 89.19 118 ASN A O 1
ATOM 923 N N . SER A 1 119 ? 8.576 -9.246 -8.811 1.00 86.19 119 SER A N 1
ATOM 924 C CA . SER A 1 119 ? 9.912 -9.468 -8.245 1.00 86.19 119 SER A CA 1
ATOM 925 C C . SER A 1 119 ? 10.174 -10.945 -7.941 1.00 86.19 119 SER A C 1
ATOM 927 O O . SER A 1 119 ? 11.272 -11.444 -8.195 1.00 86.19 119 SER A O 1
ATOM 929 N N . ALA A 1 120 ? 9.179 -11.664 -7.414 1.00 89.75 120 ALA A N 1
ATOM 930 C CA . ALA A 1 120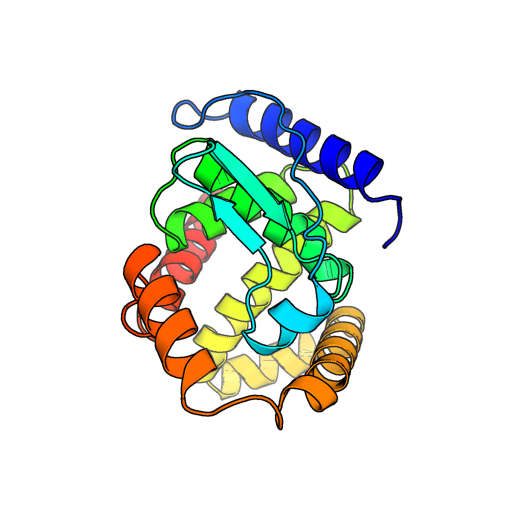 ? 9.269 -13.104 -7.190 1.00 89.75 120 ALA A CA 1
ATOM 931 C C . ALA A 1 120 ? 9.361 -13.879 -8.512 1.00 89.75 120 ALA A C 1
ATOM 933 O O . ALA A 1 120 ? 10.230 -14.738 -8.655 1.00 89.75 120 ALA A O 1
ATOM 934 N N . LEU A 1 121 ? 8.545 -13.511 -9.503 1.00 92.12 121 LEU A N 1
ATOM 935 C CA . LEU A 1 121 ? 8.555 -14.102 -10.837 1.00 92.12 121 LEU A CA 1
ATOM 936 C C . LEU A 1 121 ? 9.913 -13.926 -11.522 1.00 92.12 121 LEU A C 1
ATOM 938 O O . LEU A 1 121 ? 10.448 -14.891 -12.053 1.00 92.12 121 LEU A O 1
ATOM 942 N N . TYR A 1 122 ? 10.512 -12.732 -11.453 1.00 91.44 122 TYR A N 1
ATOM 943 C CA . TYR A 1 122 ? 11.847 -12.485 -12.008 1.00 91.44 122 TYR A CA 1
ATOM 944 C C . TYR A 1 122 ? 12.919 -13.415 -11.422 1.00 91.44 122 TYR A C 1
ATOM 946 O O . TYR A 1 122 ? 13.814 -13.865 -12.140 1.00 91.44 122 TYR A O 1
ATOM 954 N N . ARG A 1 123 ? 12.841 -13.698 -10.114 1.00 89.88 123 ARG A N 1
ATOM 955 C CA . ARG A 1 123 ? 13.774 -14.605 -9.432 1.00 89.88 123 ARG A CA 1
ATOM 956 C C . ARG A 1 123 ? 13.520 -16.070 -9.783 1.00 89.88 123 ARG A C 1
ATOM 958 O O . ARG A 1 123 ? 14.484 -16.819 -9.903 1.00 89.88 123 ARG A O 1
ATOM 965 N N . ALA A 1 124 ? 12.256 -16.462 -9.928 1.00 91.88 124 ALA A N 1
ATOM 966 C CA . ALA A 1 124 ? 11.858 -17.843 -10.181 1.00 91.88 124 ALA A CA 1
ATOM 967 C C . ALA A 1 124 ? 12.043 -18.262 -11.649 1.00 91.88 124 ALA A C 1
ATOM 969 O O . ALA A 1 124 ? 12.575 -19.334 -11.917 1.00 91.88 124 ALA A O 1
ATOM 970 N N . ASP A 1 125 ? 11.627 -17.419 -12.597 1.00 96.25 125 ASP A N 1
ATOM 971 C CA . ASP A 1 125 ? 11.690 -17.694 -14.034 1.00 96.25 125 ASP A CA 1
ATOM 972 C C . ASP A 1 125 ? 11.816 -16.385 -14.832 1.00 96.25 125 ASP A C 1
ATOM 974 O O . ASP A 1 125 ? 10.847 -15.657 -15.077 1.00 96.25 125 ASP A O 1
ATOM 978 N N . LYS A 1 126 ? 13.041 -16.098 -15.285 1.00 95.88 126 LYS A N 1
ATOM 979 C CA . LYS A 1 126 ? 13.354 -14.890 -16.060 1.00 95.88 126 LYS A CA 1
ATOM 980 C C . LYS A 1 126 ? 12.681 -14.862 -17.432 1.00 95.88 126 LYS A C 1
ATOM 982 O O . LYS A 1 126 ? 12.392 -13.774 -17.927 1.00 95.88 126 LYS A O 1
ATOM 987 N N . GLU A 1 127 ? 12.436 -16.009 -18.061 1.00 97.75 127 GLU A N 1
ATOM 988 C CA . GLU A 1 127 ? 11.812 -16.063 -19.388 1.00 97.75 127 GLU A CA 1
ATOM 989 C C . GLU A 1 127 ? 10.297 -15.881 -19.290 1.00 97.75 127 GLU A C 1
ATOM 991 O O . GLU A 1 127 ? 9.700 -15.141 -20.078 1.00 97.75 127 GLU A O 1
ATOM 996 N N . LEU A 1 128 ? 9.656 -16.477 -18.281 1.00 96.38 128 LEU A N 1
ATOM 997 C CA . LEU A 1 128 ? 8.256 -16.192 -17.975 1.00 96.38 128 LEU A CA 1
ATOM 998 C C . LEU A 1 128 ? 8.060 -14.735 -17.552 1.00 96.38 128 LEU A C 1
ATOM 1000 O O . LEU A 1 128 ? 7.142 -14.091 -18.053 1.00 96.38 128 LEU A O 1
ATOM 1004 N N . TYR A 1 129 ? 8.955 -14.187 -16.727 1.00 95.50 129 TYR A N 1
ATOM 1005 C CA . TYR A 1 129 ? 8.970 -12.761 -16.406 1.00 95.50 129 TYR A CA 1
ATOM 1006 C C . TYR A 1 129 ? 9.026 -11.890 -17.665 1.00 95.50 129 TYR A C 1
ATOM 1008 O O . TYR A 1 129 ? 8.187 -11.010 -17.833 1.00 95.50 129 TYR A O 1
ATOM 1016 N N . LYS A 1 130 ? 9.972 -12.137 -18.583 1.00 96.69 130 LYS A N 1
ATOM 1017 C CA . LYS A 1 130 ? 10.088 -11.364 -19.834 1.00 96.69 130 LYS A CA 1
ATOM 1018 C C . LYS A 1 130 ? 8.808 -11.438 -20.662 1.00 96.69 130 LYS A C 1
ATOM 1020 O O . LYS A 1 130 ? 8.333 -10.412 -21.139 1.00 96.69 130 LYS A O 1
ATOM 1025 N N . ARG A 1 131 ? 8.217 -12.630 -20.802 1.00 97.38 131 ARG A N 1
ATOM 1026 C CA . ARG A 1 131 ? 6.927 -12.799 -21.492 1.00 97.38 131 ARG A CA 1
ATOM 1027 C C . ARG A 1 131 ? 5.818 -12.008 -20.801 1.00 97.38 131 ARG A C 1
ATOM 1029 O O . ARG A 1 131 ? 5.102 -11.274 -21.473 1.00 97.38 131 ARG A O 1
ATOM 1036 N N . PHE A 1 132 ? 5.713 -12.101 -19.477 1.00 95.38 132 PHE A N 1
ATOM 1037 C CA . PHE A 1 132 ? 4.751 -11.323 -18.699 1.00 95.38 132 PHE A CA 1
ATOM 1038 C C . PHE A 1 132 ? 4.917 -9.816 -18.940 1.00 95.38 132 PHE A C 1
ATOM 1040 O O . PHE A 1 132 ? 3.960 -9.133 -19.303 1.00 95.38 132 PHE A O 1
ATOM 1047 N N . ARG A 1 133 ? 6.153 -9.316 -18.834 1.00 94.38 133 ARG A N 1
ATOM 1048 C CA . ARG A 1 133 ? 6.499 -7.908 -19.062 1.00 94.38 133 ARG A CA 1
ATOM 1049 C C . ARG A 1 133 ? 6.179 -7.417 -20.469 1.00 94.38 133 ARG A C 1
ATOM 1051 O O . ARG A 1 133 ? 5.768 -6.272 -20.600 1.00 94.38 133 ARG A O 1
ATOM 1058 N N . ASN A 1 134 ? 6.354 -8.254 -21.487 1.00 94.94 134 ASN A N 1
ATOM 1059 C CA . ASN A 1 134 ? 6.145 -7.856 -22.878 1.00 94.94 134 ASN A CA 1
ATOM 1060 C C . ASN A 1 134 ? 4.673 -7.892 -23.305 1.00 94.94 134 ASN A C 1
ATOM 1062 O O . ASN A 1 134 ? 4.271 -7.071 -24.121 1.00 94.94 134 ASN A O 1
ATOM 1066 N N . TYR A 1 135 ? 3.889 -8.843 -22.790 1.00 95.50 135 TYR A N 1
ATOM 1067 C CA . TYR A 1 135 ? 2.539 -9.104 -23.303 1.00 95.50 135 TYR A CA 1
ATOM 1068 C C . TYR A 1 135 ? 1.408 -8.702 -22.356 1.00 95.50 135 TYR A C 1
ATOM 1070 O O . TYR A 1 135 ? 0.306 -8.435 -22.825 1.00 95.50 135 TYR A O 1
ATOM 1078 N N . TYR A 1 136 ? 1.653 -8.670 -21.045 1.00 94.44 136 TYR A N 1
ATOM 1079 C CA . TYR A 1 136 ? 0.586 -8.541 -20.046 1.00 94.44 136 TYR A CA 1
ATOM 1080 C C . TYR A 1 136 ? 0.774 -7.362 -19.088 1.00 94.44 136 TYR A C 1
ATOM 1082 O O . TYR A 1 136 ? -0.173 -6.968 -18.413 1.00 94.44 136 TYR A O 1
ATOM 1090 N N . TYR A 1 137 ? 1.981 -6.802 -18.991 1.00 93.44 137 TYR A N 1
ATOM 1091 C CA . TYR A 1 137 ? 2.257 -5.733 -18.039 1.00 93.44 137 TYR A CA 1
ATOM 1092 C C . TYR A 1 137 ? 1.633 -4.397 -18.484 1.00 93.44 137 TYR A C 1
ATOM 1094 O O . TYR A 1 137 ? 1.937 -3.940 -19.589 1.00 93.44 137 TYR A O 1
ATOM 1102 N N . PRO A 1 138 ? 0.813 -3.732 -17.645 1.00 93.19 138 PRO A N 1
ATOM 1103 C CA . PRO A 1 138 ? 0.157 -2.482 -18.027 1.00 93.19 138 PRO A CA 1
ATOM 1104 C C . PRO A 1 138 ? 1.162 -1.359 -18.312 1.00 93.19 138 PRO A C 1
ATOM 1106 O O . PRO A 1 138 ? 2.067 -1.095 -17.514 1.00 93.19 138 PRO A O 1
ATOM 1109 N N . SER A 1 139 ? 0.995 -0.667 -19.441 1.00 92.06 139 SER A N 1
ATOM 1110 C CA . SER A 1 139 ? 1.924 0.389 -19.870 1.00 92.06 139 SER A CA 1
ATOM 1111 C C . SER A 1 139 ? 1.877 1.622 -18.959 1.00 92.06 139 SER A C 1
ATOM 1113 O O . SER A 1 139 ? 2.891 2.274 -18.720 1.00 92.06 139 SER A O 1
ATOM 1115 N N . GLU A 1 140 ? 0.706 1.905 -18.398 1.00 91.12 140 GLU A N 1
ATOM 1116 C CA . GLU A 1 140 ? 0.418 2.975 -17.450 1.00 91.12 140 GLU A CA 1
ATOM 1117 C C . GLU A 1 140 ? 1.185 2.743 -16.149 1.00 91.12 140 GLU A C 1
ATOM 1119 O O . GLU A 1 140 ? 1.928 3.615 -15.704 1.00 91.12 140 GLU A O 1
ATOM 1124 N N . LEU A 1 141 ? 1.123 1.519 -15.618 1.00 92.38 141 LEU A N 1
ATOM 1125 C CA . LEU A 1 141 ? 1.886 1.124 -14.437 1.00 92.38 141 LEU A CA 1
ATOM 1126 C C . LEU A 1 141 ? 3.400 1.154 -14.696 1.00 92.38 141 LEU A C 1
ATOM 1128 O O . LEU A 1 141 ? 4.188 1.436 -13.795 1.00 92.38 141 LEU A O 1
ATOM 1132 N N . ALA A 1 142 ? 3.845 0.874 -15.926 1.00 92.12 142 ALA A N 1
ATOM 1133 C CA . ALA A 1 142 ? 5.257 1.020 -16.275 1.00 92.12 142 ALA A CA 1
ATOM 1134 C C . ALA A 1 142 ? 5.706 2.486 -16.178 1.00 92.12 142 ALA A C 1
ATOM 1136 O O . ALA A 1 142 ? 6.763 2.752 -15.608 1.00 92.12 142 ALA A O 1
ATOM 1137 N N . LYS A 1 143 ? 4.888 3.426 -16.671 1.00 93.44 143 LYS A N 1
ATOM 1138 C CA . LYS A 1 143 ? 5.154 4.870 -16.574 1.00 93.44 143 LYS A CA 1
ATOM 1139 C C . LYS A 1 143 ? 5.164 5.347 -15.124 1.00 93.44 143 LYS A C 1
ATOM 1141 O O . LYS A 1 143 ? 6.070 6.085 -14.747 1.00 93.44 143 LYS A O 1
ATOM 1146 N N . GLU A 1 144 ? 4.210 4.903 -14.311 1.00 92.38 144 GLU A N 1
ATOM 1147 C CA . GLU A 1 144 ? 4.183 5.238 -12.884 1.00 92.38 144 GLU A CA 1
ATOM 1148 C C . GLU A 1 144 ? 5.409 4.716 -12.143 1.00 92.38 144 GLU A C 1
ATOM 1150 O O . GLU A 1 144 ? 6.025 5.462 -11.389 1.00 92.38 144 GLU A O 1
ATOM 1155 N N . ASN A 1 145 ? 5.834 3.480 -12.409 1.00 89.88 145 ASN A N 1
ATOM 1156 C CA . ASN A 1 145 ? 7.046 2.943 -11.796 1.00 89.88 145 ASN A CA 1
ATOM 1157 C C . ASN A 1 145 ? 8.304 3.694 -12.247 1.00 89.88 145 ASN A C 1
ATOM 1159 O O . ASN A 1 145 ? 9.204 3.908 -11.437 1.00 89.88 145 ASN A O 1
ATOM 1163 N N . SER A 1 146 ? 8.373 4.141 -13.505 1.00 91.81 146 SER A N 1
ATOM 1164 C CA . SER A 1 146 ? 9.452 5.023 -13.960 1.00 91.81 146 SER A CA 1
ATOM 1165 C C . SER A 1 146 ? 9.433 6.374 -13.240 1.00 91.81 146 SER A C 1
ATOM 1167 O O . SER A 1 146 ? 10.489 6.853 -12.832 1.00 91.81 146 SER A O 1
ATOM 1169 N N . ALA A 1 147 ? 8.254 6.967 -13.035 1.00 92.00 147 ALA A N 1
ATOM 1170 C CA . ALA A 1 147 ? 8.105 8.209 -12.278 1.00 92.00 147 ALA A CA 1
ATOM 1171 C C . ALA A 1 147 ? 8.467 8.025 -10.796 1.00 92.00 147 ALA A C 1
ATOM 1173 O O . ALA A 1 147 ? 9.153 8.870 -10.228 1.00 92.00 147 ALA A O 1
ATOM 1174 N N . TYR A 1 148 ? 8.078 6.899 -10.193 1.00 90.06 148 TYR A N 1
ATOM 1175 C CA . TYR A 1 148 ? 8.475 6.506 -8.844 1.00 90.06 148 TYR A CA 1
ATOM 1176 C C . TYR A 1 148 ? 9.998 6.394 -8.737 1.00 90.06 148 TYR A C 1
ATOM 1178 O O . TYR A 1 148 ? 10.592 6.990 -7.845 1.00 90.06 148 TYR A O 1
ATOM 1186 N N . SER A 1 149 ? 10.651 5.682 -9.666 1.00 88.44 149 SER A N 1
ATOM 1187 C CA . SER A 1 149 ? 12.115 5.589 -9.689 1.00 88.44 149 SER A CA 1
ATOM 1188 C C . SER A 1 149 ? 12.756 6.971 -9.776 1.00 88.44 149 SER A C 1
ATOM 1190 O O . SER A 1 149 ? 13.546 7.302 -8.901 1.00 88.44 149 SER A O 1
ATOM 1192 N N . LEU A 1 150 ? 12.340 7.799 -10.743 1.00 92.44 150 LEU A N 1
ATOM 1193 C CA . LEU A 1 150 ? 12.861 9.156 -10.929 1.00 92.44 150 LEU A CA 1
ATOM 1194 C C . LEU A 1 150 ? 12.652 10.044 -9.695 1.00 92.44 150 LEU A C 1
ATOM 1196 O O . LEU A 1 150 ? 13.528 10.827 -9.341 1.00 92.44 150 LEU A O 1
ATOM 1200 N N . PHE A 1 151 ? 11.509 9.924 -9.020 1.00 92.00 151 PHE A N 1
ATOM 1201 C CA . PHE A 1 151 ? 11.257 10.619 -7.761 1.00 92.00 151 PHE A CA 1
ATOM 1202 C C . PHE A 1 151 ? 12.281 10.220 -6.687 1.00 92.00 151 PHE A C 1
ATOM 1204 O O . PHE A 1 151 ? 12.794 11.086 -5.976 1.00 92.00 151 PHE A O 1
ATOM 1211 N N . PHE A 1 152 ? 12.616 8.928 -6.598 1.00 87.06 152 PHE A N 1
ATOM 1212 C CA . PHE A 1 152 ? 13.597 8.413 -5.642 1.00 87.06 152 PHE A CA 1
ATOM 1213 C C . PHE A 1 152 ? 15.054 8.729 -5.992 1.00 87.06 152 PHE A C 1
ATOM 1215 O O . PHE A 1 152 ? 15.902 8.645 -5.106 1.00 87.06 152 PHE A O 1
ATOM 1222 N N . ASP A 1 153 ? 15.354 9.173 -7.217 1.00 88.25 153 ASP A N 1
ATOM 1223 C CA . ASP A 1 153 ? 16.710 9.527 -7.648 1.00 88.25 153 ASP A CA 1
ATOM 1224 C C . ASP A 1 153 ? 17.395 10.524 -6.703 1.00 88.25 153 ASP A C 1
ATOM 1226 O O . ASP A 1 153 ? 18.555 10.325 -6.343 1.00 88.25 153 ASP A O 1
ATOM 1230 N N . LYS A 1 154 ? 16.670 11.560 -6.254 1.00 86.12 154 LYS A N 1
ATOM 1231 C CA . LYS A 1 154 ? 17.197 12.593 -5.342 1.00 86.12 154 LYS A CA 1
ATOM 1232 C C . LYS A 1 154 ? 17.350 12.124 -3.890 1.00 86.12 154 LYS A C 1
ATOM 1234 O O . LYS A 1 154 ? 18.045 12.771 -3.116 1.00 86.12 154 LYS A O 1
ATOM 1239 N N . TYR A 1 155 ? 16.718 11.008 -3.532 1.00 80.56 155 TYR A N 1
ATOM 1240 C CA . TYR A 1 155 ? 16.824 10.381 -2.213 1.00 80.56 155 TYR A CA 1
ATOM 1241 C C . TYR A 1 155 ? 17.872 9.253 -2.191 1.00 80.56 155 TYR A C 1
ATOM 1243 O O . TYR A 1 155 ? 18.119 8.685 -1.133 1.00 80.56 155 TYR A O 1
ATOM 1251 N N . ARG A 1 156 ? 18.510 8.931 -3.335 1.00 72.75 156 ARG A N 1
ATOM 1252 C CA . ARG A 1 156 ? 19.547 7.883 -3.424 1.00 72.75 156 ARG A CA 1
ATOM 1253 C C . ARG A 1 156 ? 20.846 8.247 -2.715 1.00 72.75 156 ARG A C 1
ATOM 1255 O O . ARG A 1 156 ? 21.475 7.382 -2.116 1.00 72.75 156 ARG A O 1
ATOM 1262 N N . GLU A 1 157 ? 21.270 9.504 -2.829 1.00 65.75 157 GLU A N 1
ATOM 1263 C CA . GLU A 1 157 ? 22.578 9.974 -2.366 1.00 65.75 157 GLU A CA 1
ATOM 1264 C C . GLU A 1 157 ? 22.422 11.205 -1.466 1.00 65.75 157 GLU A C 1
ATOM 1266 O O . GLU A 1 157 ? 22.536 12.330 -1.938 1.00 65.75 157 GLU A O 1
ATOM 1271 N N . ASN A 1 158 ? 22.078 10.980 -0.192 1.00 51.97 158 ASN A N 1
ATOM 1272 C CA . ASN A 1 158 ? 22.085 11.878 0.989 1.00 51.97 158 ASN A CA 1
ATOM 1273 C C . ASN A 1 158 ? 21.072 11.251 1.975 1.00 51.97 158 ASN A C 1
ATOM 1275 O O . ASN A 1 158 ? 20.051 10.778 1.522 1.00 51.97 158 ASN A O 1
ATOM 1279 N N . VAL A 1 159 ? 21.219 11.090 3.293 1.00 44.28 159 VAL A N 1
ATOM 1280 C CA . VAL A 1 159 ? 21.900 11.845 4.347 1.00 44.28 159 VAL A CA 1
ATOM 1281 C C . VAL A 1 159 ? 22.366 10.845 5.432 1.00 44.28 159 VAL A C 1
ATOM 1283 O O . VAL A 1 159 ? 21.605 9.979 5.855 1.00 44.28 159 VAL A O 1
ATOM 1286 N N . ALA A 1 160 ? 23.612 10.986 5.900 1.00 46.38 160 ALA A N 1
ATOM 1287 C CA . ALA A 1 160 ? 24.214 10.331 7.073 1.00 46.38 160 ALA A CA 1
ATOM 1288 C C . ALA A 1 160 ? 24.177 8.785 7.130 1.00 46.38 160 ALA A C 1
ATOM 1290 O O . ALA A 1 160 ? 23.347 8.188 7.818 1.00 46.38 160 ALA A O 1
ATOM 1291 N N . ASN A 1 161 ? 25.222 8.154 6.580 1.00 46.41 161 ASN A N 1
ATOM 1292 C CA . ASN A 1 161 ? 25.578 6.735 6.776 1.00 46.41 161 ASN A CA 1
ATOM 1293 C C . ASN A 1 161 ? 25.629 6.260 8.250 1.00 46.41 161 ASN A C 1
ATOM 1295 O O . ASN A 1 161 ? 25.753 5.065 8.492 1.00 46.41 161 ASN A O 1
ATOM 1299 N N . ASN A 1 162 ? 25.508 7.146 9.245 1.00 48.16 162 ASN A N 1
ATOM 1300 C CA . ASN A 1 162 ? 25.513 6.779 10.665 1.00 48.16 162 ASN A CA 1
ATOM 1301 C C . ASN A 1 162 ? 24.150 6.969 11.362 1.00 48.16 162 ASN A C 1
ATOM 1303 O O . ASN A 1 162 ? 23.795 6.153 12.208 1.00 48.16 162 ASN A O 1
ATOM 1307 N N . VAL A 1 163 ? 23.357 7.990 11.003 1.00 48.41 163 VAL A N 1
ATOM 1308 C CA . VAL A 1 163 ? 22.043 8.249 11.637 1.00 48.41 163 VAL A CA 1
ATOM 1309 C C . VAL A 1 163 ? 20.957 7.398 10.990 1.00 48.41 163 VAL A C 1
ATOM 1311 O O . VAL A 1 163 ? 20.164 6.780 11.697 1.00 48.41 163 VAL A O 1
ATOM 1314 N N . THR A 1 164 ? 20.976 7.284 9.661 1.00 49.84 164 THR A N 1
ATOM 1315 C CA . THR A 1 164 ? 20.043 6.433 8.919 1.00 49.84 164 THR A CA 1
ATOM 1316 C C . THR A 1 164 ? 20.251 4.978 9.298 1.00 49.84 164 THR A C 1
ATOM 1318 O O . THR A 1 164 ? 19.281 4.297 9.559 1.00 49.84 164 THR A O 1
ATOM 1321 N N . ASN A 1 165 ? 21.487 4.508 9.482 1.00 49.06 165 ASN A N 1
ATOM 1322 C CA . ASN A 1 165 ? 21.713 3.138 9.944 1.00 49.06 165 ASN A CA 1
ATOM 1323 C C . ASN A 1 165 ? 21.196 2.890 11.369 1.00 49.06 165 ASN A C 1
ATOM 1325 O O . ASN A 1 165 ? 20.634 1.833 11.605 1.00 49.06 165 ASN A O 1
ATOM 1329 N N . ALA A 1 166 ? 21.312 3.832 12.309 1.00 48.28 166 ALA A N 1
ATOM 1330 C CA . ALA A 1 166 ? 20.792 3.642 13.667 1.00 48.28 166 ALA A CA 1
ATOM 1331 C C . ALA A 1 166 ? 19.256 3.717 13.724 1.00 48.28 166 ALA A C 1
ATOM 1333 O O . ALA A 1 166 ? 18.624 2.839 14.302 1.00 48.28 166 ALA A O 1
ATOM 1334 N N . VAL A 1 167 ? 18.651 4.719 13.078 1.00 47.91 167 VAL A N 1
ATOM 1335 C CA . VAL A 1 167 ? 17.190 4.884 13.028 1.00 47.91 167 VAL A CA 1
ATOM 1336 C C . VAL A 1 167 ? 16.553 3.777 12.204 1.00 47.91 167 VAL A C 1
ATOM 1338 O O . VAL A 1 167 ? 15.585 3.189 12.657 1.00 47.91 167 VAL A O 1
ATOM 1341 N N . ASN A 1 168 ? 17.113 3.437 11.043 1.00 47.72 168 ASN A N 1
ATOM 1342 C CA . ASN A 1 168 ? 16.614 2.359 10.196 1.00 47.72 168 ASN A CA 1
ATOM 1343 C C . ASN A 1 168 ? 16.817 1.003 10.881 1.00 47.72 168 ASN A C 1
ATOM 1345 O O . ASN A 1 168 ? 15.897 0.208 10.899 1.00 47.72 168 ASN A O 1
ATOM 1349 N N . ASN A 1 169 ? 17.949 0.737 11.541 1.00 45.97 169 ASN A N 1
ATOM 1350 C CA . ASN A 1 169 ? 18.140 -0.529 12.258 1.00 45.97 169 ASN A CA 1
ATOM 1351 C C . ASN A 1 169 ? 17.241 -0.631 13.504 1.00 45.97 169 ASN A C 1
ATOM 1353 O O . ASN A 1 169 ? 16.671 -1.688 13.731 1.00 45.97 169 ASN A O 1
ATOM 1357 N N . SER A 1 170 ? 17.030 0.444 14.274 1.00 41.25 170 SER A N 1
ATOM 1358 C CA . SER A 1 170 ? 16.059 0.448 15.381 1.00 41.25 170 SER A CA 1
ATOM 1359 C C . SER A 1 170 ? 14.608 0.385 14.898 1.00 41.25 170 SER A C 1
ATOM 1361 O O . SER A 1 170 ? 13.803 -0.296 15.522 1.00 41.25 170 SER A O 1
ATOM 1363 N N . PHE A 1 171 ? 14.276 1.029 13.778 1.00 47.16 171 PHE A N 1
ATOM 1364 C CA . PHE A 1 171 ? 12.955 0.985 13.149 1.00 47.16 171 PHE A CA 1
ATOM 1365 C C . PHE A 1 171 ? 12.655 -0.410 12.581 1.00 47.16 171 PHE A C 1
ATOM 1367 O O . PHE A 1 171 ? 11.668 -1.025 12.977 1.00 47.16 171 PHE A O 1
ATOM 1374 N N . LEU A 1 172 ? 13.562 -0.967 11.770 1.00 42.00 172 LEU A N 1
ATOM 1375 C CA . LEU A 1 172 ? 13.492 -2.328 11.227 1.00 42.00 172 LEU A CA 1
ATOM 1376 C C . LEU A 1 172 ? 13.478 -3.388 12.340 1.00 42.00 172 LEU A C 1
ATOM 1378 O O . LEU A 1 172 ? 12.750 -4.369 12.230 1.00 42.00 172 LEU A O 1
ATOM 1382 N N . GLN A 1 173 ? 14.222 -3.194 13.436 1.00 40.19 173 GLN A N 1
ATOM 1383 C CA . GLN A 1 173 ? 14.156 -4.076 14.611 1.00 40.19 173 GLN A CA 1
ATOM 1384 C C . GLN A 1 173 ? 12.840 -3.926 15.382 1.00 40.19 173 GLN A C 1
ATOM 1386 O O . GLN A 1 173 ? 12.303 -4.928 15.846 1.00 40.19 173 GLN A O 1
ATOM 1391 N N . SER A 1 174 ? 12.298 -2.709 15.497 1.00 36.75 174 SER A N 1
ATOM 1392 C CA . SER A 1 174 ? 11.012 -2.460 16.166 1.00 36.75 174 SER A CA 1
ATOM 1393 C C . SER A 1 174 ? 9.804 -2.967 15.370 1.00 36.75 174 SER A C 1
ATOM 1395 O O . SER A 1 174 ? 8.800 -3.324 15.977 1.00 36.75 174 SER A O 1
ATOM 1397 N N . GLN A 1 175 ? 9.926 -3.063 14.039 1.00 39.56 175 GLN A N 1
ATOM 1398 C CA . GLN A 1 175 ? 8.919 -3.615 13.121 1.00 39.56 175 GLN A CA 1
ATOM 1399 C C . GLN A 1 175 ? 9.198 -5.073 12.701 1.00 39.56 175 GLN A C 1
ATOM 1401 O O . GLN A 1 175 ? 8.538 -5.618 11.824 1.00 39.56 175 GLN A O 1
ATOM 1406 N N . GLY A 1 176 ? 10.190 -5.743 13.299 1.00 33.56 176 GLY A N 1
ATOM 1407 C CA . GLY A 1 176 ? 10.468 -7.160 13.023 1.00 33.56 176 GLY A CA 1
ATOM 1408 C C . GLY A 1 176 ? 11.011 -7.475 11.617 1.00 33.56 176 GLY A C 1
ATOM 1409 O O . GLY A 1 176 ? 11.135 -8.649 11.263 1.00 33.56 176 GLY A O 1
ATOM 1410 N N . GLN A 1 177 ? 11.399 -6.467 10.831 1.0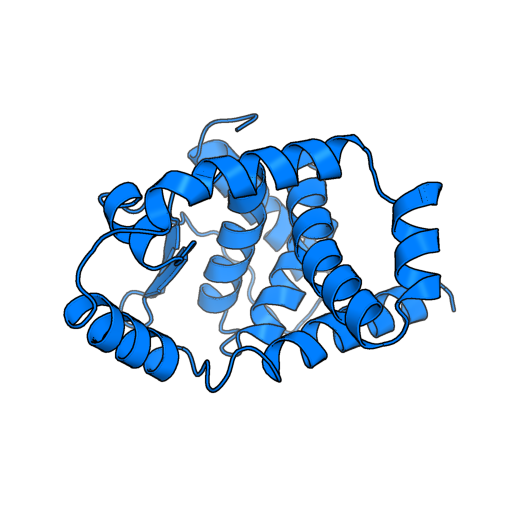0 35.09 177 GLN A N 1
ATOM 1411 C CA . GLN A 1 177 ? 12.028 -6.603 9.512 1.00 35.09 177 GLN A CA 1
ATOM 1412 C C . GLN A 1 177 ? 13.489 -7.068 9.646 1.00 35.09 177 GLN A C 1
ATOM 1414 O O . GLN A 1 177 ? 14.451 -6.344 9.385 1.00 35.09 177 GLN A O 1
ATOM 1419 N N . SER A 1 178 ? 13.676 -8.328 10.040 1.00 28.81 178 SER A N 1
ATOM 1420 C CA . SER A 1 178 ? 14.943 -9.023 9.831 1.00 28.81 178 SER A CA 1
ATOM 1421 C C . SER A 1 178 ? 15.013 -9.492 8.372 1.00 28.81 178 SER A C 1
ATOM 1423 O O . SER A 1 178 ? 14.330 -10.431 7.982 1.00 28.81 178 SER A O 1
ATOM 1425 N N . GLN A 1 179 ? 15.858 -8.841 7.566 1.00 31.62 179 GLN A N 1
ATOM 1426 C CA . GLN A 1 179 ? 16.237 -9.266 6.208 1.00 31.62 179 GLN A CA 1
ATOM 1427 C C . GLN A 1 179 ? 15.085 -9.257 5.176 1.00 31.62 179 GLN A C 1
ATOM 1429 O O . GLN A 1 179 ? 14.396 -10.257 4.968 1.00 31.62 179 GLN A O 1
ATOM 1434 N N . GLY A 1 180 ? 14.974 -8.154 4.424 1.00 33.00 180 GLY A N 1
ATOM 1435 C CA . GLY A 1 180 ? 14.065 -7.938 3.284 1.00 33.00 180 GLY A CA 1
ATOM 1436 C C . GLY A 1 180 ? 14.268 -8.863 2.069 1.00 33.00 180 GLY A C 1
ATOM 1437 O O . GLY A 1 180 ? 14.190 -8.433 0.929 1.00 33.00 180 GLY A O 1
ATOM 1438 N N . THR A 1 181 ? 14.552 -10.145 2.269 1.00 33.81 181 THR A N 1
ATOM 1439 C CA . THR A 1 181 ? 14.551 -11.181 1.224 1.00 33.81 181 THR A CA 1
ATOM 1440 C C . THR A 1 181 ? 13.664 -12.374 1.573 1.00 33.81 181 THR A C 1
ATOM 1442 O O . THR A 1 181 ? 13.188 -13.030 0.649 1.00 33.81 181 THR A O 1
ATOM 1445 N N . LYS A 1 182 ? 13.367 -12.631 2.858 1.00 35.69 182 LYS A N 1
ATOM 1446 C CA . LYS A 1 182 ? 12.417 -13.687 3.265 1.00 35.69 182 LYS A CA 1
ATOM 1447 C C . LYS A 1 182 ? 10.966 -13.194 3.343 1.00 35.69 182 LYS A C 1
ATOM 1449 O O . LYS A 1 182 ? 10.075 -13.902 2.886 1.00 35.69 182 LYS A O 1
ATOM 1454 N N . SER A 1 183 ? 10.739 -11.971 3.823 1.00 45.28 183 SER A N 1
ATOM 1455 C CA . SER A 1 183 ? 9.397 -11.405 4.060 1.00 45.28 183 SER A CA 1
ATOM 1456 C C . SER A 1 183 ? 8.544 -11.206 2.802 1.00 45.28 183 SER A C 1
ATOM 1458 O O . SER A 1 183 ? 7.325 -11.322 2.847 1.00 45.28 183 SER A O 1
ATOM 1460 N N . TYR A 1 184 ? 9.159 -11.007 1.632 1.00 56.12 184 TYR A N 1
ATOM 1461 C CA . TYR A 1 184 ? 8.408 -10.903 0.373 1.00 56.12 184 TYR A CA 1
ATOM 1462 C C . TYR A 1 184 ? 7.762 -12.223 -0.074 1.00 56.12 184 TYR A C 1
ATOM 1464 O O . TYR A 1 184 ? 6.873 -12.197 -0.920 1.00 56.12 184 TYR A O 1
ATOM 1472 N N . GLY A 1 185 ? 8.202 -13.372 0.453 1.00 69.38 185 GLY A N 1
ATOM 1473 C CA . GLY A 1 185 ? 7.655 -14.678 0.078 1.00 69.38 185 GLY A CA 1
ATOM 1474 C C . GLY A 1 185 ? 6.209 -14.859 0.535 1.00 69.38 185 GLY A C 1
ATOM 1475 O O . GLY A 1 185 ? 5.356 -15.203 -0.275 1.00 69.38 185 GLY A O 1
ATOM 1476 N N . LEU A 1 186 ? 5.909 -14.536 1.798 1.00 78.19 186 LEU A N 1
ATOM 1477 C CA . LEU A 1 186 ? 4.600 -14.833 2.383 1.00 78.19 186 LEU A CA 1
ATOM 1478 C C . LEU A 1 186 ? 3.468 -14.028 1.735 1.00 78.19 186 LEU A C 1
ATOM 1480 O O . LEU A 1 186 ? 2.435 -14.601 1.407 1.00 78.19 186 LEU A O 1
ATOM 1484 N N . VAL A 1 187 ? 3.654 -12.728 1.482 1.00 81.69 187 VAL A N 1
ATOM 1485 C CA . VAL A 1 187 ? 2.623 -11.926 0.793 1.00 81.69 187 VAL A CA 1
ATOM 1486 C C . VAL A 1 187 ? 2.361 -12.440 -0.629 1.00 81.69 187 VAL A C 1
ATOM 1488 O O . VAL A 1 187 ? 1.215 -12.453 -1.081 1.00 81.69 187 VAL A O 1
ATOM 1491 N N . VAL A 1 188 ? 3.395 -12.929 -1.326 1.00 86.81 188 VAL A N 1
ATOM 1492 C CA . VAL A 1 188 ? 3.251 -13.552 -2.651 1.00 86.81 188 VAL A CA 1
ATOM 1493 C C . VAL A 1 188 ? 2.488 -14.870 -2.541 1.00 86.81 188 VAL A C 1
ATOM 1495 O O . VAL A 1 188 ? 1.537 -15.074 -3.294 1.00 86.81 188 VAL A O 1
ATOM 1498 N N . ASP A 1 189 ? 2.846 -15.727 -1.586 1.00 89.31 189 ASP A N 1
ATOM 1499 C CA . ASP A 1 189 ? 2.183 -17.013 -1.359 1.00 89.31 189 ASP A CA 1
ATOM 1500 C C . ASP A 1 189 ? 0.703 -16.831 -0.996 1.00 89.31 189 ASP A C 1
ATOM 1502 O O . ASP A 1 189 ? -0.161 -17.506 -1.565 1.00 89.31 189 ASP A O 1
ATOM 1506 N N . LEU A 1 190 ? 0.390 -15.878 -0.110 1.00 87.94 190 LEU A N 1
ATOM 1507 C CA . LEU A 1 190 ? -0.979 -15.523 0.275 1.00 87.94 190 LEU A CA 1
ATOM 1508 C C . LEU A 1 190 ? -1.772 -14.979 -0.917 1.00 87.94 190 LEU A C 1
ATOM 1510 O O . LEU A 1 190 ? -2.894 -15.420 -1.157 1.00 87.94 190 LEU A O 1
ATOM 1514 N N . THR A 1 191 ? -1.175 -14.083 -1.709 1.00 88.62 191 THR A N 1
ATOM 1515 C CA . THR A 1 191 ? -1.815 -13.521 -2.908 1.00 88.62 191 THR A CA 1
ATOM 1516 C C . THR A 1 191 ? -2.126 -14.613 -3.932 1.00 88.62 191 THR A C 1
ATOM 1518 O O . THR A 1 191 ? -3.248 -14.705 -4.427 1.00 88.62 191 THR A O 1
ATOM 1521 N N . VAL A 1 192 ? -1.151 -15.467 -4.256 1.00 90.12 192 VAL A N 1
ATOM 1522 C CA . VAL A 1 192 ? -1.339 -16.561 -5.221 1.00 90.12 192 VAL A CA 1
ATOM 1523 C C . VAL A 1 192 ? -2.391 -17.549 -4.717 1.00 90.12 192 VAL A C 1
ATOM 1525 O O . VAL A 1 192 ? -3.226 -18.000 -5.500 1.00 90.12 192 VAL A O 1
ATOM 1528 N N . SER A 1 193 ? -2.376 -17.869 -3.421 1.00 90.31 193 SER A N 1
ATOM 1529 C CA . SER A 1 193 ? -3.365 -18.759 -2.801 1.00 90.31 193 SER A CA 1
ATOM 1530 C C . SER A 1 193 ? -4.775 -18.175 -2.869 1.00 90.31 193 SER A C 1
ATOM 1532 O O . SER A 1 193 ? -5.698 -18.884 -3.266 1.00 90.31 193 SER A O 1
ATOM 1534 N N . TYR A 1 194 ? -4.927 -16.880 -2.578 1.00 90.88 194 TYR A N 1
ATOM 1535 C CA . TYR A 1 194 ? -6.193 -16.155 -2.698 1.00 90.88 194 TYR A CA 1
ATOM 1536 C C . TYR A 1 194 ? -6.753 -16.209 -4.126 1.00 90.88 194 TYR A C 1
ATOM 1538 O O . TYR A 1 194 ? -7.897 -16.600 -4.332 1.00 90.88 194 TYR A O 1
ATOM 1546 N N . TYR A 1 195 ? -5.949 -15.904 -5.149 1.00 90.44 195 TYR A N 1
ATOM 1547 C CA . TYR A 1 195 ? -6.439 -15.977 -6.532 1.00 90.44 195 TYR A CA 1
ATOM 1548 C C . TYR A 1 195 ? -6.780 -17.408 -6.969 1.00 90.44 195 TYR A C 1
ATOM 1550 O O . TYR A 1 195 ? -7.755 -17.604 -7.690 1.00 90.44 195 TYR A O 1
ATOM 1558 N N . LYS A 1 196 ? -6.036 -18.423 -6.508 1.00 91.50 196 LYS A N 1
ATOM 1559 C CA . LYS A 1 196 ? -6.355 -19.835 -6.783 1.00 91.50 196 LYS A CA 1
ATOM 1560 C C . LYS A 1 196 ? -7.659 -20.298 -6.137 1.00 91.50 196 LYS A C 1
ATOM 1562 O O . LYS A 1 196 ? -8.281 -21.219 -6.664 1.00 91.50 196 LYS A O 1
ATOM 1567 N N . SER A 1 197 ? -8.061 -19.725 -5.001 1.00 91.44 197 SER A N 1
ATOM 1568 C CA . SER A 1 197 ? -9.338 -20.071 -4.367 1.00 91.44 197 SER A CA 1
ATOM 1569 C C . SER A 1 197 ? -10.539 -19.440 -5.072 1.00 91.44 197 SER A C 1
ATOM 1571 O O . SER A 1 197 ? -11.642 -19.937 -4.911 1.00 91.44 197 SER A O 1
ATOM 1573 N N . LEU A 1 198 ? -10.343 -18.375 -5.861 1.00 88.12 198 LEU A N 1
ATOM 1574 C CA . LEU A 1 198 ? -11.407 -17.748 -6.662 1.00 88.12 198 LEU A CA 1
ATOM 1575 C C . LEU A 1 198 ? -11.703 -18.490 -7.974 1.00 88.12 198 LEU A C 1
ATOM 1577 O O . LEU A 1 198 ? -12.741 -18.263 -8.587 1.00 88.12 198 LEU A O 1
ATOM 1581 N N . THR A 1 199 ? -10.770 -19.321 -8.442 1.00 78.62 199 THR A N 1
ATOM 1582 C CA . THR A 1 199 ? -10.879 -20.063 -9.711 1.00 78.62 199 THR A CA 1
ATOM 1583 C C . THR A 1 199 ? -11.316 -21.520 -9.535 1.00 78.62 199 THR A C 1
ATOM 1585 O O . THR A 1 199 ? -11.272 -22.280 -10.501 1.00 78.62 199 THR A O 1
ATOM 1588 N N . GLN A 1 200 ? -11.653 -21.921 -8.308 1.00 53.50 200 GLN A N 1
ATOM 1589 C CA . GLN A 1 200 ? -12.212 -23.231 -7.961 1.00 53.50 200 GLN A CA 1
ATOM 1590 C C . GLN A 1 200 ? -13.725 -23.112 -7.813 1.00 53.50 200 GLN A C 1
ATOM 1592 O O . GLN A 1 200 ? -14.415 -24.051 -8.264 1.00 53.50 200 GLN A O 1
#